Protein 3O0L (pdb70)

B-factor: mean 38.99, std 13.27, range [18.88, 93.75]

Secondary structure (DSSP, 8-state):
--EE--BTTSEEEEEETTEEEEEEEEEEEEE-GGG-EEEEEEEEE-SSS-EEEEEEEEEE-TTSPBPP-TT---EEEEEPTT---EEEE-SSTT--EEEEEEE-B--/-B--BTTSEEEEEETTEEEEEEEPPPEEEEETTEEEEEE-EEE-SSS-EEEEEEEEEE-TTS-EE--TT---EEEEE-TT---EEEE-SSTT--EEEEEEE-EE--

Solvent-accessible surface area: 11540 Å² total

CATH classification: 2.60.40.3230

Nearest PDB structures (foldseek):
  3o0l-assembly1_B  TM=9.528E-01  e=1.089E-15  Shewanella loihica PV-4
  4gio-assembly2_B  TM=7.676E-01  e=5.756E-05  Campylobacter jejuni subsp. jejuni NCTC 11168 = ATCC 700819
  5g50-assembly1_B  TM=5.253E-01  e=2.051E-01  Vibrio cholerae MJ-1236
  4kkq-assembly1_B  TM=4.731E-01  e=1.583E-01  Vibrio cholerae MJ-1236
  4kkr-assembly1_A  TM=4.635E-01  e=3.442E-01  Vibrio cholerae MJ-1236

Organism: Shewanella loihica (strain ATCC BAA-1088 / PV-4) (NCBI:txid323850)

Sequence (213 aa):
HTGGIIISSTGEVRVDNGSFHSDVVDVSAVVTTQQAEAGFLRARGTTIISKSPKDQQRRLLQYKFTWYDINGATVEDEGVSWKSLKLHGKQQQVTALSSPNATAVRCEELYVREAIISGGIIISSSTGEVRRVDNGSFHSDVDVSAVTTQAEAGFLRARGTIISKSPKDQRLQYKKFTWYDIINGATTVEDEGVSWKSLKLHGKQQQVTALSPNATAVRCCELYVREAISN

InterPro domains:
  IPR010824 Protein of unknown function DUF1425 [PF07233] (31-125)
  IPR010824 Protein of unknown function DUF1425 [cd09030] (23-124)
  IPR038483 YcfL-like superfamily [G3DSA:2.60.40.3230] (18-129)

Radius of gyration: 18.46 Å; Cα contacts (8 Å, |Δi|>4): 593; chains: 2; bounding box: 38×46×52 Å

Structure (mmCIF, N/CA/C/O backbone):
data_3O0L
#
_entry.id   3O0L
#
_cell.length_a   62.633
_cell.length_b   62.633
_cell.length_c   119.040
_cell.angle_alpha   90.000
_cell.angle_beta   90.000
_cell.angle_gamma   120.000
#
_symmetry.space_group_name_H-M   'P 31 2 1'
#
loop_
_entity.id
_entity.type
_entity.pdbx_description
1 polymer 'Uncharacterized protein'
2 non-polymer 1,2-ETHANEDIOL
3 water water
#
loop_
_atom_site.group_PDB
_atom_site.id
_atom_site.type_symbol
_atom_site.label_atom_id
_atom_site.label_alt_id
_atom_site.label_comp_id
_atom_site.label_asym_id
_atom_site.label_entity_id
_atom_site.label_seq_id
_atom_site.pdbx_PDB_ins_code
_atom_site.Cartn_x
_atom_site.Cartn_y
_atom_site.Cartn_z
_atom_site.occupancy
_atom_site.B_iso_or_equiv
_atom_site.auth_seq_id
_atom_site.auth_comp_id
_atom_site.auth_asym_id
_atom_site.auth_atom_id
_atom_site.pdbx_PDB_model_num
ATOM 1 N N . HIS A 1 3 ? 45.678 7.246 -18.201 1.00 56.13 20 HIS A N 1
ATOM 2 C CA . HIS A 1 3 ? 44.244 7.548 -18.434 1.00 55.42 20 HIS A CA 1
ATOM 3 C C . HIS A 1 3 ? 43.837 8.823 -17.670 1.00 51.80 20 HIS A C 1
ATOM 4 O O . HIS A 1 3 ? 44.342 9.129 -16.574 1.00 50.67 20 HIS A O 1
ATOM 6 N N . THR A 1 4 ? 42.928 9.581 -18.262 1.00 47.96 21 THR A N 1
ATOM 7 C CA . THR A 1 4 ? 42.525 10.840 -17.665 1.00 45.93 21 THR A CA 1
ATOM 8 C C . THR A 1 4 ? 41.012 11.022 -17.744 1.00 41.64 21 THR A C 1
ATOM 9 O O . THR A 1 4 ? 40.324 10.378 -18.536 1.00 41.93 21 THR A O 1
ATOM 13 N N . GLY A 1 5 ? 40.518 11.899 -16.896 1.00 38.29 22 GLY A N 1
ATOM 14 C CA . GLY A 1 5 ? 39.140 12.313 -16.928 1.00 36.65 22 GLY A CA 1
ATOM 15 C C . GLY A 1 5 ? 39.149 13.824 -16.947 1.00 32.34 22 GLY A C 1
ATOM 16 O O . GLY A 1 5 ? 40.180 14.459 -17.115 1.00 34.13 22 GLY A O 1
ATOM 17 N N . GLY A 1 6 ? 37.975 14.385 -16.776 1.00 30.34 23 GLY A N 1
ATOM 18 C CA . GLY A 1 6 ? 37.805 15.801 -16.738 1.00 26.73 23 GLY A CA 1
ATOM 19 C C . GLY A 1 6 ? 36.809 16.206 -15.703 1.00 26.68 23 GLY A C 1
ATOM 20 O O . GLY A 1 6 ? 35.983 15.431 -15.250 1.00 27.71 23 GLY A O 1
ATOM 21 N N . ILE A 1 7 ? 36.957 17.447 -15.311 1.00 22.34 24 ILE A N 1
ATOM 22 C CA A ILE A 1 7 ? 36.090 18.133 -14.424 0.50 22.41 24 ILE A CA 1
ATOM 23 C CA B ILE A 1 7 ? 36.021 18.092 -14.472 0.50 21.90 24 ILE A CA 1
ATOM 24 C C . ILE A 1 7 ? 35.759 19.498 -15.011 1.00 25.31 24 ILE A C 1
ATOM 25 O O . ILE A 1 7 ? 36.658 20.190 -15.527 1.00 24.25 24 ILE A O 1
ATOM 42 N N . ILE A 1 9 ? 33.673 23.116 -13.785 1.00 22.24 26 ILE A N 1
ATOM 43 C CA . ILE A 1 9 ? 33.019 23.893 -12.743 1.00 25.15 26 ILE A CA 1
ATOM 44 C C . ILE A 1 9 ? 32.424 25.128 -13.340 1.00 24.20 26 ILE A C 1
ATOM 45 O O . ILE A 1 9 ? 33.073 25.816 -14.144 1.00 24.95 26 ILE A O 1
ATOM 50 N N . SER A 1 10 ? 31.214 25.481 -12.930 1.00 23.34 27 SER A N 1
ATOM 51 C CA . SER A 1 10 ? 30.595 26.744 -13.348 1.00 23.51 27 SER A CA 1
ATOM 52 C C . SER A 1 10 ? 30.546 27.723 -12.164 1.00 26.98 27 SER A C 1
ATOM 53 O O . SER A 1 10 ? 30.554 27.319 -11.014 1.00 30.14 27 SER A O 1
ATOM 56 N N . SER A 1 11 ? 30.444 29.003 -12.492 1.00 24.62 28 SER A N 1
ATOM 57 C CA . SER A 1 11 ? 30.323 30.048 -11.513 1.00 26.95 28 SER A CA 1
ATOM 58 C C . SER A 1 11 ? 28.989 30.021 -10.764 1.00 29.62 28 SER A C 1
ATOM 59 O O . SER A 1 11 ? 28.845 30.727 -9.787 1.00 32.33 28 SER A O 1
ATOM 62 N N . THR A 1 12 ? 28.034 29.238 -11.263 1.00 32.53 29 THR A N 1
ATOM 63 C CA . THR A 1 12 ? 26.731 29.010 -10.622 1.00 30.43 29 THR A CA 1
ATOM 64 C C . THR A 1 12 ? 26.699 27.863 -9.631 1.00 30.84 29 THR A C 1
ATOM 65 O O . THR A 1 12 ? 25.656 27.611 -9.039 1.00 30.83 29 THR A O 1
ATOM 69 N N . GLY A 1 13 ? 27.801 27.133 -9.455 1.00 28.88 30 GLY A N 1
ATOM 70 C CA . GLY A 1 13 ? 27.854 26.016 -8.529 1.00 28.82 30 GLY A CA 1
ATOM 71 C C . GLY A 1 13 ? 27.686 24.617 -9.094 1.00 30.50 30 GLY A C 1
ATOM 72 O O . GLY A 1 13 ? 27.514 23.645 -8.352 1.00 30.41 30 GLY A O 1
ATOM 73 N N . GLU A 1 14 ? 27.651 24.510 -10.407 1.00 27.96 31 GLU A N 1
ATOM 74 C CA . GLU A 1 14 ? 27.520 23.236 -11.018 1.00 28.60 31 GLU A CA 1
ATOM 75 C C . GLU A 1 14 ? 28.884 22.619 -11.250 1.00 24.68 31 GLU A C 1
ATOM 76 O O . GLU A 1 14 ? 29.798 23.295 -11.768 1.00 29.57 31 GLU A O 1
ATOM 82 N N . VAL A 1 15 ? 29.027 21.333 -10.926 1.00 23.13 32 VAL A N 1
ATOM 83 C CA . VAL A 1 15 ? 30.294 20.617 -11.084 1.00 24.31 32 VAL A CA 1
ATOM 84 C C . VAL A 1 15 ? 30.006 19.292 -11.733 1.00 28.17 32 VAL A C 1
ATOM 85 O O . VAL A 1 15 ? 29.157 18.515 -11.249 1.00 25.68 32 VAL A O 1
ATOM 89 N N . ARG A 1 16 ? 30.675 19.050 -12.847 1.00 25.45 33 ARG A N 1
ATOM 90 C CA . ARG A 1 16 ? 30.582 17.774 -13.496 1.00 26.23 33 ARG A CA 1
ATOM 91 C C . ARG A 1 16 ? 31.935 17.117 -13.616 1.00 27.36 33 ARG A C 1
ATOM 92 O O . ARG A 1 16 ? 32.951 17.779 -13.819 1.00 26.20 33 ARG A O 1
ATOM 100 N N . VAL A 1 17 ? 31.901 15.800 -13.485 1.00 23.64 34 VAL A N 1
ATOM 101 C CA . VAL A 1 17 ? 33.055 14.921 -13.542 1.00 28.84 34 VAL A CA 1
ATOM 102 C C . VAL A 1 17 ? 32.771 13.856 -14.588 1.00 28.88 34 VAL A C 1
ATOM 103 O O . VAL A 1 17 ? 31.680 13.223 -14.592 1.00 29.46 34 VAL A O 1
ATOM 107 N N . ASP A 1 18 ? 33.746 13.617 -15.464 1.00 28.38 35 ASP A N 1
ATOM 108 C CA . ASP A 1 18 ? 33.646 12.582 -16.456 1.00 30.01 35 ASP A CA 1
ATOM 109 C C . ASP A 1 18 ? 34.976 11.844 -16.456 1.00 35.11 35 ASP A C 1
ATOM 110 O O . ASP A 1 18 ? 36.016 12.404 -16.843 1.00 33.08 35 ASP A O 1
ATOM 115 N N . ASN A 1 19 ? 34.945 10.604 -15.975 1.00 34.07 36 ASN A N 1
ATOM 116 C CA . ASN A 1 19 ? 36.165 9.855 -15.740 1.00 35.56 36 ASN A CA 1
ATOM 117 C C . ASN A 1 19 ? 35.956 8.370 -16.072 1.00 36.75 36 ASN A C 1
ATOM 118 O O . ASN A 1 19 ? 35.480 7.589 -15.238 1.00 36.17 36 ASN A O 1
ATOM 123 N N . GLY A 1 20 ? 36.276 8.012 -17.316 1.00 40.65 37 GLY A N 1
ATOM 124 C CA . GLY A 1 20 ? 36.003 6.684 -17.849 1.00 43.57 37 GLY A CA 1
ATOM 125 C C . GLY A 1 20 ? 34.502 6.479 -17.844 1.00 44.26 37 GLY A C 1
ATOM 126 O O . GLY A 1 20 ? 33.752 7.295 -18.395 1.00 42.92 37 GLY A O 1
ATOM 127 N N . SER A 1 21 ? 34.060 5.440 -17.146 1.00 46.38 38 SER A N 1
ATOM 128 C CA . SER A 1 21 ? 32.650 5.079 -17.117 1.00 47.24 38 SER A CA 1
ATOM 129 C C . SER A 1 21 ? 31.866 5.911 -16.090 1.00 44.72 38 SER A C 1
ATOM 130 O O . SER A 1 21 ? 30.635 5.925 -16.125 1.00 45.13 38 SER A O 1
ATOM 133 N N . PHE A 1 22 ? 32.583 6.623 -15.210 1.00 40.85 39 PHE A N 1
ATOM 134 C CA . PHE A 1 22 ? 32.001 7.467 -14.192 1.00 37.64 39 PHE A CA 1
ATOM 135 C C . PHE A 1 22 ? 31.621 8.859 -14.697 1.00 38.59 39 PHE A C 1
ATOM 136 O O . PHE A 1 22 ? 32.464 9.605 -15.220 1.00 37.37 39 PHE A O 1
ATOM 144 N N . HIS A 1 23 ? 30.354 9.222 -14.511 1.00 35.77 40 HIS A N 1
ATOM 145 C CA . HIS A 1 23 ? 29.841 10.535 -14.908 1.00 35.32 40 HIS A CA 1
ATOM 146 C C . HIS A 1 23 ? 28.954 11.092 -13.778 1.00 38.15 40 HIS A C 1
ATOM 147 O O . HIS A 1 23 ? 27.997 10.437 -13.357 1.00 40.38 40 HIS A O 1
ATOM 154 N N . SER A 1 24 ? 29.280 12.254 -13.232 1.00 30.00 41 SER A N 1
ATOM 155 C CA . SER A 1 24 ? 28.390 12.901 -12.306 1.00 29.94 41 SER A CA 1
ATOM 156 C C . SER A 1 24 ? 28.222 14.346 -12.683 1.00 30.17 41 SER A C 1
ATOM 157 O O . SER A 1 24 ? 29.034 14.898 -13.382 1.00 28.99 41 SER A O 1
ATOM 160 N N . ASP A 1 25 ? 27.146 14.950 -12.214 1.00 27.19 42 ASP A N 1
ATOM 161 C CA . ASP A 1 25 ? 26.825 16.312 -12.530 1.00 28.70 42 ASP A CA 1
ATOM 162 C C . ASP A 1 25 ? 25.939 16.789 -11.418 1.00 28.00 42 ASP A C 1
ATOM 163 O O . ASP A 1 25 ? 24.790 16.364 -11.325 1.00 32.47 42 ASP A O 1
ATOM 168 N N . VAL A 1 26 ? 26.484 17.626 -10.553 1.00 27.71 43 VAL A N 1
ATOM 169 C CA A VAL A 1 26 ? 25.740 18.090 -9.392 0.50 29.18 43 VAL A CA 1
ATOM 170 C CA B VAL A 1 26 ? 25.789 18.068 -9.348 0.50 29.75 43 VAL A CA 1
ATOM 171 C C . VAL A 1 26 ? 25.836 19.585 -9.243 1.00 29.93 43 VAL A C 1
ATOM 172 O O . VAL A 1 26 ? 26.836 20.208 -9.637 1.00 33.30 43 VAL A O 1
ATOM 179 N N . ASP A 1 27 ? 24.764 20.170 -8.723 1.00 28.49 44 ASP A N 1
ATOM 180 C CA . ASP A 1 27 ? 24.705 21.566 -8.417 1.00 30.59 44 ASP A CA 1
ATOM 181 C C . ASP A 1 27 ? 24.469 21.773 -6.918 1.00 31.58 44 ASP A C 1
ATOM 182 O O . ASP A 1 27 ? 23.542 21.202 -6.362 1.00 29.84 44 ASP A O 1
ATOM 187 N N . VAL A 1 28 ? 25.333 22.560 -6.296 1.00 25.28 45 VAL A N 1
ATOM 188 C CA . VAL A 1 28 ? 25.317 22.804 -4.873 1.00 28.25 45 VAL A CA 1
ATOM 189 C C . VAL A 1 28 ? 25.110 24.296 -4.632 1.00 31.81 45 VAL A C 1
ATOM 190 O O . VAL A 1 28 ? 25.812 25.117 -5.226 1.00 36.15 45 VAL A O 1
ATOM 194 N N . SER A 1 29 ? 24.112 24.636 -3.819 1.00 31.37 46 SER A N 1
ATOM 195 C CA . SER A 1 29 ? 23.939 26.004 -3.358 1.00 34.68 46 SER A CA 1
ATOM 196 C C . SER A 1 29 ? 23.334 26.064 -1.935 1.00 33.39 46 SER A C 1
ATOM 197 O O . SER A 1 29 ? 22.650 25.122 -1.502 1.00 30.70 46 SER A O 1
ATOM 200 N N . ALA A 1 30 ? 23.583 27.174 -1.229 1.00 34.16 47 ALA A N 1
ATOM 201 C CA . ALA A 1 30 ? 23.065 27.382 0.121 1.00 34.67 47 ALA A CA 1
ATOM 202 C C . ALA A 1 30 ? 22.824 28.853 0.395 1.00 36.19 47 ALA A C 1
ATOM 203 O O . ALA A 1 30 ? 23.518 29.691 -0.137 1.00 34.61 47 ALA A O 1
ATOM 205 N N . VAL A 1 31 ? 21.858 29.129 1.255 1.00 35.66 48 VAL A N 1
ATOM 206 C CA A VAL A 1 31 ? 21.562 30.479 1.718 0.50 37.33 48 VAL A CA 1
ATOM 207 C CA B VAL A 1 31 ? 21.595 30.485 1.737 0.50 38.30 48 VAL A CA 1
ATOM 208 C C . VAL A 1 31 ? 21.208 30.388 3.199 1.00 38.14 48 VAL A C 1
ATOM 209 O O . VAL A 1 31 ? 20.824 29.307 3.661 1.00 35.61 48 VAL A O 1
ATOM 216 N N . THR A 1 32 ? 21.351 31.494 3.937 1.00 39.28 49 THR A N 1
ATOM 217 C CA . THR A 1 32 ? 20.813 31.579 5.326 1.00 42.94 49 THR A CA 1
ATOM 218 C C . THR A 1 32 ? 19.521 32.362 5.313 1.00 44.43 49 THR A C 1
ATOM 219 O O . THR A 1 32 ? 19.397 33.324 4.538 1.00 44.01 49 THR A O 1
ATOM 223 N N . THR A 1 33 ? 18.534 31.919 6.097 1.00 42.33 50 THR A N 1
ATOM 224 C CA . THR A 1 33 ? 17.310 32.672 6.290 1.00 42.52 50 THR A CA 1
ATOM 225 C C . THR A 1 33 ? 17.234 32.933 7.779 1.00 38.50 50 THR A C 1
ATOM 226 O O . THR A 1 33 ? 17.908 32.279 8.563 1.00 34.14 50 THR A O 1
ATOM 230 N N . GLN A 1 34 ? 16.425 33.907 8.163 1.00 37.56 51 GLN A N 1
ATOM 231 C CA A GLN A 1 34 ? 16.301 34.212 9.575 0.50 39.88 51 GLN A CA 1
ATOM 232 C CA B GLN A 1 34 ? 16.225 34.285 9.562 0.50 39.97 51 GLN A CA 1
ATOM 233 C C . GLN A 1 34 ? 15.417 33.195 10.274 1.00 41.58 51 GLN A C 1
ATOM 234 O O . GLN A 1 34 ? 14.354 32.805 9.803 1.00 47.26 51 GLN A O 1
ATOM 245 N N . ALA A 1 35 ? 15.866 32.770 11.432 1.00 39.14 52 ALA A N 1
ATOM 246 C CA . ALA A 1 35 ? 15.088 31.877 12.260 1.00 39.28 52 ALA A CA 1
ATOM 247 C C . ALA A 1 35 ? 14.758 32.691 13.526 1.00 41.99 52 ALA A C 1
ATOM 248 O O . ALA A 1 35 ? 15.130 33.900 13.655 1.00 40.83 52 ALA A O 1
ATOM 250 N N . GLU A 1 36 ? 14.076 32.025 14.438 1.00 39.50 53 GLU A N 1
ATOM 251 C CA . GLU A 1 36 ? 13.629 32.662 15.680 1.00 42.19 53 GLU A CA 1
ATOM 252 C C . GLU A 1 36 ? 14.728 32.840 16.740 1.00 35.68 53 GLU A C 1
ATOM 253 O O . GLU A 1 36 ? 15.773 32.179 16.711 1.00 33.99 53 GLU A O 1
ATOM 259 N N . ALA A 1 37 ? 14.501 33.809 17.634 1.00 34.60 54 ALA A N 1
ATOM 260 C CA . ALA A 1 37 ? 15.367 34.045 18.792 1.00 33.66 54 ALA A CA 1
ATOM 261 C C . ALA A 1 37 ? 16.819 34.389 18.396 1.00 31.37 54 ALA A C 1
ATOM 262 O O . ALA A 1 37 ? 17.749 34.082 19.124 1.00 34.37 54 ALA A O 1
ATOM 264 N N . GLY A 1 38 ? 16.985 35.058 17.262 1.00 35.83 55 GLY A N 1
ATOM 265 C CA . GLY A 1 38 ? 18.302 35.541 16.797 1.00 37.56 55 GLY A CA 1
ATOM 266 C C . GLY A 1 38 ? 19.122 34.525 16.031 1.00 37.30 55 GLY A C 1
ATOM 267 O O . GLY A 1 38 ? 20.269 34.792 15.666 1.00 38.57 55 GLY A O 1
ATOM 268 N N . PHE A 1 39 ? 18.521 33.368 15.773 1.00 33.18 56 PHE A N 1
ATOM 269 C CA . PHE A 1 39 ? 19.167 32.297 15.049 1.00 31.98 56 PHE A CA 1
ATOM 270 C C . PHE A 1 39 ? 18.963 32.438 13.550 1.00 32.30 56 PHE A C 1
ATOM 271 O O . PHE A 1 39 ? 18.070 33.147 13.102 1.00 34.10 56 PHE A O 1
ATOM 279 N N . LEU A 1 40 ? 19.821 31.778 12.789 1.00 30.21 57 LEU A N 1
ATOM 280 C CA . LEU A 1 40 ? 19.701 31.636 11.364 1.00 31.96 57 LEU A CA 1
ATOM 281 C C . LEU A 1 40 ? 19.408 30.171 11.071 1.00 31.68 57 LEU A C 1
ATOM 282 O O . LEU A 1 40 ? 19.684 29.265 11.864 1.00 31.89 57 LEU A O 1
ATOM 287 N N . ARG A 1 41 ? 18.844 29.934 9.913 1.00 32.46 58 ARG A N 1
ATOM 288 C CA . ARG A 1 41 ? 18.655 28.581 9.450 1.00 31.92 58 ARG A CA 1
ATOM 289 C C . ARG A 1 41 ? 19.272 28.470 8.076 1.00 31.35 58 ARG A C 1
ATOM 290 O O . ARG A 1 41 ? 18.911 29.238 7.185 1.00 31.27 58 ARG A O 1
ATOM 298 N N . ALA A 1 42 ? 20.147 27.486 7.895 1.00 29.09 59 ALA A N 1
ATOM 299 C CA . ALA A 1 42 ? 20.788 27.247 6.602 1.00 28.14 59 ALA A CA 1
ATOM 300 C C . ALA A 1 42 ? 19.831 26.442 5.754 1.00 27.87 59 ALA A C 1
ATOM 301 O O . ALA A 1 42 ? 19.246 25.459 6.218 1.00 29.30 59 ALA A O 1
ATOM 303 N N . ARG A 1 43 ? 19.691 26.850 4.500 1.00 30.85 60 ARG A N 1
ATOM 304 C CA . ARG A 1 43 ? 18.902 26.098 3.529 1.00 31.46 60 ARG A CA 1
ATOM 305 C C . ARG A 1 43 ? 19.775 25.830 2.290 1.00 28.57 60 ARG A C 1
ATOM 306 O O . ARG A 1 43 ? 20.234 26.765 1.620 1.00 29.54 60 ARG A O 1
ATOM 314 N N . GLY A 1 44 ? 20.007 24.549 2.041 1.00 29.62 61 GLY A N 1
ATOM 315 C CA . GLY A 1 44 ? 20.849 24.112 0.947 1.00 30.03 61 GLY A CA 1
ATOM 316 C C . GLY A 1 44 ? 20.028 23.350 -0.049 1.00 30.97 61 GLY A C 1
ATOM 317 O O . GLY A 1 44 ? 18.970 22.787 0.284 1.00 34.45 61 GLY A O 1
ATOM 318 N N . THR A 1 45 ? 20.500 23.344 -1.293 1.00 30.72 62 THR A N 1
ATOM 319 C CA A THR A 1 45 ? 19.865 22.583 -2.349 0.50 30.10 62 THR A CA 1
ATOM 320 C CA B THR A 1 45 ? 19.864 22.530 -2.299 0.50 31.03 62 THR A CA 1
ATOM 321 C C . THR A 1 45 ? 20.974 21.800 -3.057 1.00 29.50 62 THR A C 1
ATOM 322 O O . THR A 1 45 ? 21.998 22.386 -3.422 1.00 29.33 62 THR A O 1
ATOM 329 N N . ILE A 1 46 ? 20.781 20.497 -3.223 1.00 25.63 63 ILE A N 1
ATOM 330 C CA . ILE A 1 46 ? 21.732 19.634 -3.927 1.00 27.94 63 ILE A CA 1
ATOM 331 C C . ILE A 1 46 ? 20.953 18.978 -5.034 1.00 29.31 63 ILE A C 1
ATOM 332 O O . ILE A 1 46 ? 19.985 18.235 -4.795 1.00 28.99 63 ILE A O 1
ATOM 337 N N . ILE A 1 47 ? 21.333 19.288 -6.272 1.00 29.56 64 ILE A N 1
ATOM 338 C CA . ILE A 1 47 ? 20.640 18.795 -7.452 1.00 29.24 64 ILE A CA 1
ATOM 339 C C . ILE A 1 47 ? 21.560 17.931 -8.265 1.00 33.80 64 ILE A C 1
ATOM 340 O O . ILE A 1 47 ? 22.694 18.347 -8.542 1.00 32.73 64 ILE A O 1
ATOM 345 N N . SER A 1 48 ? 21.103 16.731 -8.607 1.00 33.22 65 SER A N 1
ATOM 346 C CA . SER A 1 48 ? 21.780 15.899 -9.591 1.00 38.99 65 SER A CA 1
ATOM 347 C C . SER A 1 48 ? 21.182 16.132 -10.979 1.00 40.64 65 SER A C 1
ATOM 348 O O . SER A 1 48 ? 19.954 16.234 -11.146 1.00 41.07 65 SER A O 1
ATOM 351 N N . LYS A 1 49 ? 22.064 16.233 -11.968 1.00 36.96 66 LYS A N 1
ATOM 352 C CA . LYS A 1 49 ? 21.657 16.419 -13.346 1.00 42.21 66 LYS A CA 1
ATOM 353 C C . LYS A 1 49 ? 22.198 15.251 -14.162 1.00 46.68 66 LYS A C 1
ATOM 354 O O . LYS A 1 49 ? 22.546 15.403 -15.329 1.00 49.45 66 LYS A O 1
ATOM 360 N N . SER A 1 50 ? 22.318 14.087 -13.531 1.00 47.87 67 SER A N 1
ATOM 361 C CA . SER A 1 50 ? 22.813 12.909 -14.228 1.00 52.89 67 SER A CA 1
ATOM 362 C C . SER A 1 50 ? 21.899 11.727 -13.927 1.00 54.00 67 SER A C 1
ATOM 363 O O . SER A 1 50 ? 21.275 11.679 -12.869 1.00 54.26 67 SER A O 1
ATOM 366 N N . PRO A 1 51 ? 21.804 10.787 -14.880 1.00 55.81 68 PRO A N 1
ATOM 367 C CA . PRO A 1 51 ? 20.787 9.725 -14.817 1.00 57.58 68 PRO A CA 1
ATOM 368 C C . PRO A 1 51 ? 20.958 8.662 -13.739 1.00 56.19 68 PRO A C 1
ATOM 369 O O . PRO A 1 51 ? 19.954 8.126 -13.286 1.00 57.49 68 PRO A O 1
ATOM 373 N N . LYS A 1 52 ? 22.193 8.323 -13.366 1.00 56.28 69 LYS A N 1
ATOM 374 C CA . LYS A 1 52 ? 22.412 7.231 -12.396 1.00 57.61 69 LYS A CA 1
ATOM 375 C C . LYS A 1 52 ? 22.421 7.808 -10.991 1.00 54.14 69 LYS A C 1
ATOM 376 O O . LYS A 1 52 ? 22.815 8.964 -10.798 1.00 51.85 69 LYS A O 1
ATOM 382 N N . ASP A 1 53 ? 21.976 6.999 -10.026 1.00 53.04 70 ASP A N 1
ATOM 383 C CA . ASP A 1 53 ? 22.033 7.358 -8.612 1.00 50.61 70 ASP A CA 1
ATOM 384 C C . ASP A 1 53 ? 23.467 7.708 -8.219 1.00 45.88 70 ASP A C 1
ATOM 385 O O . ASP A 1 53 ? 24.432 7.098 -8.708 1.00 45.50 70 ASP A O 1
ATOM 390 N N . GLN A 1 54 ? 23.590 8.672 -7.330 1.00 43.30 71 GLN A N 1
ATOM 391 C CA A GLN A 1 54 ? 24.879 9.161 -6.853 0.50 41.37 71 GLN A CA 1
ATOM 392 C CA B GLN A 1 54 ? 24.888 9.076 -6.838 0.50 42.38 71 GLN A CA 1
ATOM 393 C C . GLN A 1 54 ? 24.829 9.236 -5.328 1.00 38.29 71 GLN A C 1
ATOM 394 O O . GLN A 1 54 ? 23.963 9.919 -4.808 1.00 39.88 71 GLN A O 1
ATOM 405 N N . ARG A 1 55 ? 25.749 8.551 -4.638 1.00 37.32 72 ARG A N 1
ATOM 406 C CA A ARG A 1 55 ? 25.949 8.702 -3.207 0.50 35.47 72 ARG A CA 1
ATOM 407 C CA B ARG A 1 55 ? 25.907 8.744 -3.196 0.50 35.50 72 ARG A CA 1
ATOM 408 C C . ARG A 1 55 ? 26.848 9.939 -2.939 1.00 32.97 72 ARG A C 1
ATOM 409 O O . ARG A 1 55 ? 27.860 10.151 -3.634 1.00 36.87 72 ARG A O 1
ATOM 424 N N . LEU A 1 56 ? 26.459 10.750 -1.975 1.00 29.96 73 LEU A N 1
ATOM 425 C CA A LEU A 1 56 ? 27.315 11.831 -1.529 0.50 29.40 73 LEU A CA 1
ATOM 426 C CA B LEU A 1 56 ? 27.139 11.973 -1.562 0.50 28.60 73 LEU A CA 1
ATOM 427 C C . LEU A 1 56 ? 27.138 12.084 -0.033 1.00 28.90 73 LEU A C 1
ATOM 428 O O . LEU A 1 56 ? 26.339 11.434 0.633 1.00 29.78 73 LEU A O 1
ATOM 437 N N . GLN A 1 57 ? 27.987 12.949 0.499 1.00 28.31 74 GLN A N 1
ATOM 438 C CA . GLN A 1 57 ? 27.905 13.359 1.897 1.00 26.98 74 GLN A CA 1
ATOM 439 C C . GLN A 1 57 ? 27.940 14.851 1.948 1.00 27.00 74 GLN A C 1
ATOM 440 O O . GLN A 1 57 ? 28.541 15.503 1.073 1.00 25.03 74 GLN A O 1
ATOM 446 N N . TYR A 1 58 ? 27.278 15.422 2.958 1.00 23.21 75 TYR A N 1
ATOM 447 C CA . TYR A 1 58 ? 27.270 16.852 3.116 1.00 23.69 75 TYR A CA 1
ATOM 448 C C . TYR A 1 58 ? 27.356 17.291 4.554 1.00 25.42 75 TYR A C 1
ATOM 449 O O . TYR A 1 58 ? 27.046 16.518 5.473 1.00 25.32 75 TYR A O 1
ATOM 458 N N . LYS A 1 59 ? 27.775 18.537 4.735 1.00 24.35 76 LYS A N 1
ATOM 459 C CA . LYS A 1 59 ? 27.654 19.205 6.040 1.00 30.09 76 LYS A CA 1
ATOM 460 C C . LYS A 1 59 ? 27.785 20.683 5.883 1.00 28.15 76 LYS A C 1
ATOM 461 O O . LYS A 1 59 ? 28.414 21.169 4.938 1.00 24.82 76 LYS A O 1
ATOM 467 N N . PHE A 1 60 ? 27.128 21.399 6.779 1.00 25.46 77 PHE A N 1
ATOM 468 C CA . PHE A 1 60 ? 27.273 22.847 6.832 1.00 25.55 77 PHE A CA 1
ATOM 469 C C . PHE A 1 60 ? 28.324 23.216 7.848 1.00 28.77 77 PHE A C 1
ATOM 470 O O . PHE A 1 60 ? 28.502 22.513 8.845 1.00 26.90 77 PHE A O 1
ATOM 478 N N . THR A 1 61 ? 28.960 24.358 7.625 1.00 25.19 78 THR A N 1
ATOM 479 C CA . THR A 1 61 ? 29.818 24.996 8.620 1.00 27.47 78 THR A CA 1
ATOM 480 C C . THR A 1 61 ? 29.313 26.434 8.781 1.00 27.45 78 THR A C 1
ATOM 481 O O . THR A 1 61 ? 28.666 26.999 7.875 1.00 28.90 78 THR A O 1
ATOM 485 N N . TRP A 1 62 ? 29.598 27.014 9.932 1.00 25.80 79 TRP A N 1
ATOM 486 C CA . TRP A 1 62 ? 29.053 28.294 10.296 1.00 26.23 79 TRP A CA 1
ATOM 487 C C . TRP A 1 62 ? 30.180 29.263 10.668 1.00 28.85 79 TRP A C 1
ATOM 488 O O . TRP A 1 62 ? 31.178 28.876 11.284 1.00 29.39 79 TRP A O 1
ATOM 499 N N . TYR A 1 63 ? 29.981 30.535 10.330 1.00 30.65 80 TYR A N 1
ATOM 500 C CA . TYR A 1 63 ? 30.954 31.595 10.586 1.00 33.33 80 TYR A CA 1
ATOM 501 C C . TYR A 1 63 ? 30.304 32.812 11.220 1.00 32.65 80 TYR A C 1
ATOM 502 O O . TYR A 1 63 ? 29.139 33.120 10.979 1.00 33.47 80 TYR A O 1
ATOM 511 N N . ASP A 1 64 ? 31.086 33.504 12.021 1.00 34.16 81 ASP A N 1
ATOM 512 C CA . ASP A 1 64 ? 30.639 34.710 12.709 1.00 37.38 81 ASP A CA 1
ATOM 513 C C . ASP A 1 64 ? 31.055 35.910 11.862 1.00 39.76 81 ASP A C 1
ATOM 514 O O . ASP A 1 64 ? 31.568 35.729 10.754 1.00 37.85 81 ASP A O 1
ATOM 519 N N . ILE A 1 65 ? 30.818 37.109 12.380 1.00 43.89 82 ILE A N 1
ATOM 520 C CA . ILE A 1 65 ? 31.080 38.349 11.618 1.00 47.79 82 ILE A CA 1
ATOM 521 C C . ILE A 1 65 ? 32.555 38.535 11.294 1.00 49.06 82 ILE A C 1
ATOM 522 O O . ILE A 1 65 ? 32.863 39.108 10.268 1.00 51.07 82 ILE A O 1
A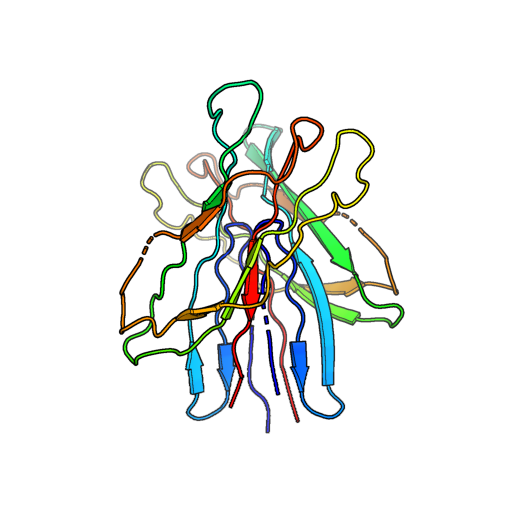TOM 527 N N . ASN A 1 66 ? 33.454 38.016 12.133 1.00 50.67 83 ASN A N 1
ATOM 528 C CA . ASN A 1 66 ? 34.912 38.090 11.888 1.00 52.43 83 ASN A CA 1
ATOM 529 C C . ASN A 1 66 ? 35.460 37.046 10.933 1.00 51.91 83 ASN A C 1
ATOM 530 O O . ASN A 1 66 ? 36.644 37.067 10.639 1.00 53.78 83 ASN A O 1
ATOM 535 N N . GLY A 1 67 ? 34.625 36.119 10.474 1.00 49.21 84 GLY A N 1
ATOM 536 C CA . GLY A 1 67 ? 35.098 34.992 9.677 1.00 47.04 84 GLY A CA 1
ATOM 537 C C . GLY A 1 67 ? 35.560 33.778 10.482 1.00 43.54 84 GLY A C 1
ATOM 538 O O . GLY A 1 67 ? 36.051 32.830 9.890 1.00 44.39 84 GLY A O 1
ATOM 539 N N . ALA A 1 68 ? 35.389 33.783 11.803 1.00 42.18 85 ALA A N 1
ATOM 540 C CA . ALA A 1 68 ? 35.809 32.655 12.635 1.00 41.88 85 ALA A CA 1
ATOM 541 C C . ALA A 1 68 ? 34.750 31.541 12.552 1.00 41.00 85 ALA A C 1
ATOM 542 O O . ALA A 1 68 ? 33.573 31.839 12.432 1.00 40.03 85 ALA A O 1
ATOM 544 N N . THR A 1 69 ? 35.179 30.282 12.591 1.00 41.13 86 THR A N 1
ATOM 545 C CA . THR A 1 69 ? 34.275 29.129 12.578 1.00 41.35 86 THR A CA 1
ATOM 546 C C . THR A 1 69 ? 33.585 29.059 13.918 1.00 39.08 86 THR A C 1
ATOM 547 O O . THR A 1 69 ? 34.242 29.192 14.938 1.00 42.66 86 THR A O 1
ATOM 551 N N . VAL A 1 70 ? 32.278 28.823 13.901 1.00 34.54 87 VAL A N 1
ATOM 552 C CA . VAL A 1 70 ? 31.474 28.753 15.105 1.00 32.45 87 VAL A CA 1
ATOM 553 C C . VAL A 1 70 ? 31.376 27.282 15.521 1.00 29.96 87 VAL A C 1
ATOM 554 O O . VAL A 1 70 ? 31.071 26.399 14.678 1.00 28.78 87 VAL A O 1
ATOM 558 N N . GLU A 1 71 ? 31.627 27.006 16.799 1.00 29.08 88 GLU A N 1
ATOM 559 C CA . GLU A 1 71 ? 31.567 25.644 17.293 1.00 26.37 88 GLU A CA 1
ATOM 560 C C . GLU A 1 71 ? 30.210 25.043 16.971 1.00 24.90 88 GLU A C 1
ATOM 561 O O . GLU A 1 71 ? 29.182 25.633 17.313 1.00 23.69 88 GLU A O 1
ATOM 567 N N . ASP A 1 72 ? 30.213 23.855 16.366 1.00 23.41 89 ASP A N 1
ATOM 568 C CA . ASP A 1 72 ? 28.985 23.202 15.911 1.00 23.77 89 ASP A CA 1
ATOM 569 C C . ASP A 1 72 ? 28.945 21.774 16.460 1.00 23.61 89 ASP A C 1
ATOM 570 O O . ASP A 1 72 ? 29.310 20.816 15.769 1.00 23.68 89 ASP A O 1
ATOM 575 N N . GLU A 1 73 ? 28.560 21.628 17.723 1.00 22.41 90 GLU A N 1
ATOM 576 C CA . GLU A 1 73 ? 28.678 20.335 18.405 1.00 23.05 90 GLU A CA 1
ATOM 577 C C . GLU A 1 73 ? 27.845 19.252 17.768 1.00 23.53 90 GLU A C 1
ATOM 578 O O . GLU A 1 73 ? 26.670 19.466 17.482 1.00 23.12 90 GLU A O 1
ATOM 584 N N . GLY A 1 74 ? 28.416 18.060 17.622 1.00 24.43 91 GLY A N 1
ATOM 585 C CA . GLY A 1 74 ? 27.633 16.900 17.229 1.00 23.94 91 GLY A CA 1
ATOM 586 C C . GLY A 1 74 ? 27.102 17.008 15.793 1.00 30.54 91 GLY A C 1
ATOM 587 O O . GLY A 1 74 ? 25.971 16.610 15.518 1.00 32.70 91 GLY A O 1
ATOM 588 N N . VAL A 1 75 ? 27.874 17.641 14.919 1.00 29.30 92 VAL A N 1
ATOM 589 C CA . VAL A 1 75 ? 27.468 17.766 13.496 1.00 29.31 92 VAL A CA 1
ATOM 590 C C . VAL A 1 75 ? 28.595 17.115 12.731 1.00 29.82 92 VAL A C 1
ATOM 591 O O . VAL A 1 75 ? 29.738 17.500 12.851 1.00 34.45 92 VAL A O 1
ATOM 595 N N . SER A 1 76 ? 28.262 16.097 11.984 1.00 29.21 93 SER A N 1
ATOM 596 C CA . SER A 1 76 ? 29.248 15.434 11.140 1.00 32.67 93 SER A CA 1
ATOM 597 C C . SER A 1 76 ? 28.719 15.315 9.703 1.00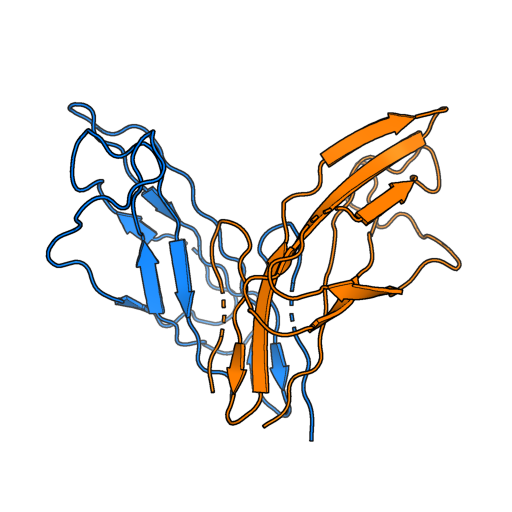 29.59 93 SER A C 1
ATOM 598 O O . SER A 1 76 ? 27.596 15.750 9.402 1.00 28.63 93 SER A O 1
ATOM 601 N N . TRP A 1 77 ? 29.493 14.671 8.846 1.00 28.91 94 TRP A N 1
ATOM 602 C CA . TRP A 1 77 ? 29.094 14.410 7.455 1.00 27.29 94 TRP A CA 1
ATOM 603 C C . TRP A 1 77 ? 27.896 13.485 7.433 1.00 31.93 94 TRP A C 1
ATOM 604 O O . TRP A 1 77 ? 27.855 12.519 8.182 1.00 32.17 94 TRP A O 1
ATOM 615 N N . LYS A 1 78 ? 26.901 13.814 6.609 1.00 28.76 95 LYS A N 1
ATOM 616 C CA . LYS A 1 78 ? 25.659 13.062 6.508 1.00 30.34 95 LYS A CA 1
ATOM 617 C C . LYS A 1 78 ? 25.532 12.505 5.121 1.00 31.63 95 LYS A C 1
ATOM 618 O O . LYS A 1 78 ? 25.797 13.208 4.150 1.00 27.67 95 LYS A O 1
ATOM 624 N N . SER A 1 79 ? 25.127 11.245 5.004 1.00 32.88 96 SER A N 1
ATOM 625 C CA . SER A 1 79 ? 24.998 10.609 3.703 1.00 33.39 96 SER A CA 1
ATOM 626 C C . SER A 1 79 ? 23.664 10.863 3.041 1.00 33.90 96 SER A C 1
ATOM 627 O O . SER A 1 79 ? 22.640 10.977 3.714 1.00 34.89 96 SER A O 1
ATOM 630 N N . LEU A 1 80 ? 23.698 10.954 1.709 1.00 33.70 97 LEU A N 1
ATOM 631 C CA . LEU A 1 80 ? 22.519 11.021 0.840 1.00 36.61 97 LEU A CA 1
ATOM 632 C C . LEU A 1 80 ? 22.757 10.141 -0.371 1.00 38.55 97 LEU A C 1
ATOM 633 O O . LEU A 1 80 ? 23.877 10.050 -0.895 1.00 38.13 97 LEU A O 1
ATOM 638 N N . LYS A 1 81 ? 21.703 9.510 -0.855 1.00 39.49 98 LYS A N 1
ATOM 639 C CA . LYS A 1 81 ? 21.739 8.879 -2.152 1.00 42.67 98 LYS A CA 1
ATOM 640 C C . LYS A 1 81 ? 20.779 9.730 -2.998 1.00 45.77 98 LYS A C 1
ATOM 641 O O . LYS A 1 81 ? 19.574 9.773 -2.746 1.00 44.05 98 LYS A O 1
ATOM 645 N N . LEU A 1 82 ? 21.350 10.452 -3.960 1.00 47.53 99 LEU A N 1
ATOM 646 C CA . LEU A 1 82 ? 20.586 11.268 -4.908 1.00 50.99 99 LEU A CA 1
ATOM 647 C C . LEU A 1 82 ? 20.287 10.361 -6.068 1.00 53.45 99 LEU A C 1
ATOM 648 O O . LEU A 1 82 ? 21.215 9.850 -6.725 1.00 57.81 99 LEU A O 1
ATOM 653 N N . HIS A 1 83 ? 19.013 10.151 -6.328 1.00 55.90 100 HIS A N 1
ATOM 654 C CA . HIS A 1 83 ? 18.619 9.361 -7.477 1.00 60.79 100 HIS A CA 1
ATOM 655 C C . HIS A 1 83 ? 18.813 10.222 -8.738 1.00 59.98 100 HIS A C 1
ATOM 656 O O . HIS A 1 83 ? 19.067 11.431 -8.644 1.00 58.76 100 HIS A O 1
ATOM 663 N N . GLY A 1 84 ? 18.773 9.612 -9.909 1.00 58.93 101 GLY A N 1
ATOM 664 C CA . GLY A 1 84 ? 19.008 10.380 -11.119 1.00 57.53 101 GLY A CA 1
ATOM 665 C C . GLY A 1 84 ? 18.066 11.566 -11.200 1.00 55.61 101 GLY A C 1
ATOM 666 O O . GLY A 1 84 ? 16.894 11.431 -10.936 1.00 60.14 101 GLY A O 1
ATOM 667 N N . LYS A 1 85 ? 18.586 12.739 -11.513 1.00 54.00 102 LYS A N 1
ATOM 668 C CA . LYS A 1 85 ? 17.769 13.950 -11.694 1.00 53.18 102 LYS A CA 1
ATOM 669 C C . LYS A 1 85 ? 16.967 14.398 -10.472 1.00 52.52 102 LYS A C 1
ATOM 670 O O . LYS A 1 85 ? 16.082 15.236 -10.580 1.00 55.28 102 LYS A O 1
ATOM 676 N N . GLN A 1 86 ? 17.305 13.875 -9.301 1.00 49.52 103 GLN A N 1
ATOM 677 C CA . GLN A 1 86 ? 16.612 14.239 -8.077 1.00 49.36 103 GLN A CA 1
ATOM 678 C C . GLN A 1 86 ? 17.265 15.493 -7.514 1.00 45.49 103 GLN A C 1
ATOM 679 O O . GLN A 1 86 ? 18.452 15.789 -7.728 1.00 42.32 103 GLN A O 1
ATOM 685 N N . GLN A 1 87 ? 16.461 16.239 -6.795 1.00 44.46 104 GLN A N 1
ATOM 686 C CA . GLN A 1 87 ? 16.909 17.417 -6.101 1.00 44.11 104 GLN A CA 1
ATOM 687 C C . GLN A 1 87 ? 16.640 17.119 -4.627 1.00 44.18 104 GLN A C 1
ATOM 688 O O . GLN A 1 87 ? 15.655 16.441 -4.337 1.00 45.75 104 GLN A O 1
ATOM 712 N N . GLN A 1 89 ? 16.690 19.002 -0.572 1.00 35.14 106 GLN A N 1
ATOM 713 C CA . GLN A 1 89 ? 16.745 20.200 0.208 1.00 36.28 106 GLN A CA 1
ATOM 714 C C . GLN A 1 89 ? 17.361 19.713 1.525 1.00 33.02 106 GLN A C 1
ATOM 715 O O . GLN A 1 89 ? 16.944 18.682 2.070 1.00 34.02 106 GLN A O 1
ATOM 721 N N . VAL A 1 90 ? 18.374 20.422 1.984 1.00 30.64 107 VAL A N 1
ATOM 722 C CA . VAL A 1 90 ? 19.013 20.142 3.286 1.00 28.09 107 VAL A CA 1
ATOM 723 C C . VAL A 1 90 ? 18.989 21.405 4.139 1.00 26.93 107 VAL A C 1
ATOM 724 O O . VAL A 1 90 ? 19.006 22.548 3.642 1.00 28.09 107 VAL A O 1
ATOM 728 N N . THR A 1 91 ? 18.875 21.216 5.456 1.00 28.38 108 THR A N 1
ATOM 729 C CA . THR A 1 91 ? 18.774 22.343 6.322 1.00 29.40 108 THR A CA 1
ATOM 730 C C . THR A 1 91 ? 19.516 22.108 7.641 1.00 29.47 108 THR A C 1
ATOM 731 O O . THR A 1 91 ? 19.820 20.977 7.986 1.00 28.51 108 THR A O 1
ATOM 735 N N . ALA A 1 92 ? 19.903 23.198 8.293 1.00 28.52 109 ALA A N 1
ATOM 736 C CA . ALA A 1 92 ? 20.561 23.141 9.621 1.00 28.47 109 ALA A CA 1
ATOM 737 C C . ALA A 1 92 ? 20.272 24.426 10.366 1.00 26.21 109 ALA A C 1
ATOM 738 O O . ALA A 1 92 ? 20.346 25.508 9.819 1.00 27.61 109 ALA A O 1
ATOM 740 N N . LEU A 1 93 ? 19.970 24.284 11.652 1.00 27.45 110 LEU A N 1
ATOM 741 C CA . LEU A 1 93 ? 19.820 25.423 12.528 1.00 26.16 110 LEU A CA 1
ATOM 742 C C . LEU A 1 93 ? 21.204 25.856 12.976 1.00 26.46 110 LEU A C 1
ATOM 743 O O . LEU A 1 93 ? 22.063 25.009 13.264 1.00 26.34 110 LEU A O 1
ATOM 748 N N . SER A 1 94 ? 21.444 27.158 13.002 1.00 24.99 111 SER A N 1
ATOM 749 C CA A SER A 1 94 ? 22.695 27.719 13.536 0.50 25.89 111 SER A CA 1
ATOM 750 C CA B SER A 1 94 ? 22.712 27.684 13.509 0.50 24.21 111 SER A CA 1
ATOM 751 C C . SER A 1 94 ? 22.946 27.251 14.985 1.00 22.82 111 SER A C 1
ATOM 752 O O . SER A 1 94 ? 22.007 27.108 15.772 1.00 23.97 111 SER A O 1
ATOM 757 N N . PRO A 1 95 ? 24.218 26.991 15.350 1.00 24.23 112 PRO A N 1
ATOM 758 C CA . PRO A 1 95 ? 24.504 26.513 16.676 1.00 23.92 112 PRO A CA 1
ATOM 759 C C . PRO A 1 95 ? 24.550 27.612 17.716 1.00 25.65 112 PRO A C 1
ATOM 760 O O . PRO A 1 95 ? 24.384 27.325 18.856 1.00 25.67 112 PRO A O 1
ATOM 764 N N . ASN A 1 96 ? 24.756 28.867 17.331 1.00 25.07 113 ASN A N 1
ATOM 765 C CA . ASN A 1 96 ? 24.574 29.941 18.274 1.00 26.32 113 ASN A CA 1
ATOM 766 C C . ASN A 1 96 ? 24.322 31.249 17.550 1.00 27.94 113 ASN A C 1
ATOM 767 O O . ASN A 1 96 ? 24.616 31.391 16.343 1.00 28.35 113 ASN A O 1
ATOM 772 N N . ALA A 1 97 ? 23.787 32.189 18.297 1.00 29.19 114 ALA A N 1
ATOM 773 C CA . ALA A 1 97 ? 23.345 33.469 17.712 1.00 31.96 114 ALA A CA 1
ATOM 774 C C . ALA A 1 97 ? 24.457 34.349 17.130 1.00 33.23 114 ALA A C 1
ATOM 775 O O . ALA A 1 97 ? 24.152 35.333 16.430 1.00 38.24 114 ALA A O 1
ATOM 777 N N . THR A 1 98 ? 25.731 34.052 17.380 1.00 31.71 115 THR A N 1
ATOM 778 C CA . THR A 1 98 ? 26.812 34.838 16.756 1.00 34.20 115 THR A CA 1
ATOM 779 C C . THR A 1 98 ? 27.072 34.462 15.302 1.00 35.66 115 THR A C 1
ATOM 780 O O . THR A 1 98 ? 27.752 35.203 14.610 1.00 39.33 115 THR A O 1
ATOM 784 N N . ALA A 1 99 ? 26.549 33.329 14.830 1.00 33.04 116 ALA A N 1
ATOM 785 C CA . ALA A 1 99 ? 26.767 32.914 13.450 1.00 33.91 116 ALA A CA 1
ATOM 786 C C . ALA A 1 99 ? 26.035 33.851 12.516 1.00 36.59 116 ALA A C 1
ATOM 787 O O . ALA A 1 99 ? 24.861 34.192 12.748 1.00 37.26 116 ALA A O 1
ATOM 789 N N . VAL A 1 100 ? 26.724 34.335 11.485 1.00 35.60 117 VAL A N 1
ATOM 790 C CA . VAL A 1 100 ? 26.076 35.243 10.517 1.00 37.19 117 VAL A CA 1
ATOM 791 C C . VAL A 1 100 ? 25.955 34.615 9.148 1.00 35.50 117 VAL A C 1
ATOM 792 O O . VAL A 1 100 ? 25.265 35.132 8.309 1.00 38.03 117 VAL A O 1
ATOM 796 N N . ARG A 1 101 ? 26.595 33.473 8.927 1.00 33.74 118 ARG A N 1
ATOM 797 C CA . ARG A 1 101 ? 26.750 32.937 7.579 1.00 34.92 118 ARG A CA 1
ATOM 798 C C . ARG A 1 101 ? 27.036 31.433 7.637 1.00 30.72 118 ARG A C 1
ATOM 799 O O . ARG A 1 101 ? 27.673 30.994 8.564 1.00 29.49 118 ARG A O 1
ATOM 807 N N . CYS A 1 102 ? 26.532 30.668 6.676 1.00 30.62 119 CYS A N 1
ATOM 808 C CA . CYS A 1 102 ? 26.878 29.258 6.554 1.00 30.41 119 CYS A CA 1
ATOM 809 C C . CYS A 1 102 ? 27.511 28.984 5.221 1.00 32.53 119 CYS A C 1
ATOM 810 O O . CYS A 1 102 ? 27.442 29.822 4.297 1.00 30.63 119 CYS A O 1
ATOM 813 N N . GLU A 1 103 ? 28.136 27.810 5.132 1.00 29.48 120 GLU A N 1
ATOM 814 C CA A GLU A 1 103 ? 28.676 27.267 3.884 0.50 28.38 120 GLU A CA 1
ATOM 815 C CA B GLU A 1 103 ? 28.648 27.269 3.873 0.50 28.98 120 GLU A CA 1
ATOM 816 C C . GLU A 1 103 ? 28.301 25.785 3.855 1.00 28.01 120 GLU A C 1
ATOM 817 O O . GLU A 1 103 ? 28.394 25.094 4.887 1.00 26.61 120 GLU A O 1
ATOM 828 N N . LEU A 1 104 ? 27.829 25.301 2.715 1.00 24.44 121 LEU A N 1
ATOM 829 C CA . LEU A 1 104 ? 27.493 23.893 2.522 1.00 24.18 121 LEU A CA 1
ATOM 830 C C . LEU A 1 104 ? 28.648 23.226 1.803 1.00 25.59 121 LEU A C 1
ATOM 831 O O . LEU A 1 104 ? 29.096 23.744 0.780 1.00 28.07 121 LEU A O 1
ATOM 836 N N . TYR A 1 105 ? 29.129 22.100 2.333 1.00 24.70 122 TYR A N 1
ATOM 837 C CA . TYR A 1 105 ? 30.131 21.241 1.674 1.00 25.51 122 TYR A CA 1
ATOM 838 C C . TYR A 1 105 ? 29.518 19.915 1.275 1.00 26.09 122 TYR A C 1
ATOM 839 O O . TYR A 1 105 ? 28.752 19.348 2.042 1.00 26.61 122 TYR A O 1
ATOM 848 N N . VAL A 1 106 ? 29.839 19.447 0.064 1.00 23.94 123 VAL A N 1
ATOM 849 C CA . VAL A 1 106 ? 29.372 18.192 -0.465 1.00 23.34 123 VAL A CA 1
ATOM 850 C C . VAL A 1 106 ? 30.563 17.437 -0.965 1.00 27.07 123 VAL A C 1
ATOM 851 O O . VAL A 1 106 ? 31.429 18.001 -1.659 1.00 26.66 123 VAL A O 1
ATOM 855 N N . ARG A 1 107 ? 30.638 16.155 -0.617 1.00 23.79 124 ARG A N 1
ATOM 856 C CA . ARG A 1 107 ? 31.713 15.359 -1.142 1.00 25.82 124 ARG A CA 1
ATOM 857 C C . ARG A 1 107 ? 31.184 14.115 -1.808 1.00 25.37 124 ARG A C 1
ATOM 858 O O . ARG A 1 107 ? 30.128 13.600 -1.449 1.00 27.97 124 ARG A O 1
ATOM 866 N N . GLU A 1 108 ? 31.891 13.690 -2.852 1.00 25.99 125 GLU A N 1
ATOM 867 C CA . GLU A 1 108 ? 31.532 12.508 -3.610 1.00 32.62 125 GLU A CA 1
ATOM 868 C C . GLU A 1 108 ? 32.801 11.795 -3.993 1.00 33.58 125 GLU A C 1
ATOM 869 O O . GLU A 1 108 ? 33.862 12.412 -4.125 1.00 30.85 125 GLU A O 1
ATOM 875 N N . ALA A 1 109 ? 32.708 10.486 -4.097 1.00 38.44 126 ALA A N 1
ATOM 876 C CA . ALA A 1 109 ? 33.830 9.681 -4.494 1.00 44.78 126 ALA A CA 1
ATOM 877 C C . ALA A 1 109 ? 33.833 9.712 -6.022 1.00 47.81 126 ALA A C 1
ATOM 878 O O . ALA A 1 109 ? 32.783 9.619 -6.623 1.00 49.43 126 ALA A O 1
ATOM 880 N N . ILE A 1 110 ? 34.997 9.955 -6.627 1.00 51.91 127 ILE A N 1
ATOM 881 C CA A ILE A 1 110 ? 35.220 9.828 -8.072 0.50 52.16 127 ILE A CA 1
ATOM 882 C CA B ILE A 1 110 ? 35.138 9.815 -8.065 0.50 51.86 127 ILE A CA 1
ATOM 883 C C . ILE A 1 110 ? 35.650 8.388 -8.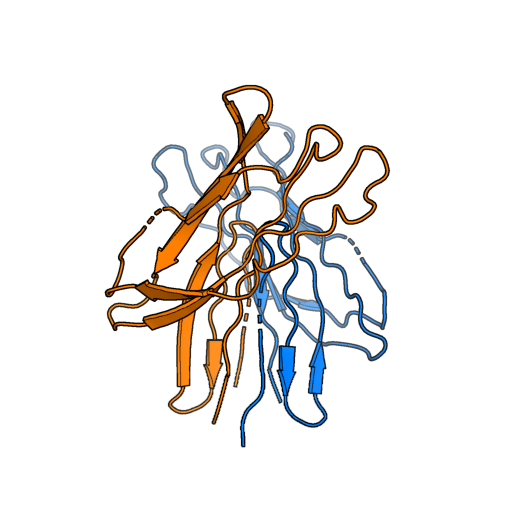285 1.00 55.41 127 ILE A C 1
ATOM 884 O O . ILE A 1 110 ? 36.393 7.843 -7.456 1.00 55.85 127 ILE A O 1
ATOM 893 N N . SER A 1 111 ? 35.212 7.759 -9.368 1.00 55.48 128 SER A N 1
ATOM 894 C CA . SER A 1 111 ? 35.634 6.379 -9.640 1.00 59.86 128 SER A CA 1
ATOM 895 C C . SER A 1 111 ? 36.085 6.283 -11.081 1.00 60.59 128 SER A C 1
ATOM 896 O O . SER A 1 111 ? 35.925 7.248 -11.840 1.00 61.55 128 SER A O 1
ATOM 899 N N . GLY B 1 5 ? 39.832 7.923 -4.478 1.00 48.38 22 GLY B N 1
ATOM 900 C CA . GLY B 1 5 ? 39.666 9.325 -5.012 1.00 43.09 22 GLY B CA 1
ATOM 901 C C . GLY B 1 5 ? 38.377 10.058 -4.609 1.00 41.62 22 GLY B C 1
ATOM 902 O O . GLY B 1 5 ? 37.298 9.453 -4.473 1.00 42.40 22 GLY B O 1
ATOM 903 N N . GLY B 1 6 ? 38.470 11.380 -4.462 1.00 38.14 23 GLY B N 1
ATOM 904 C CA . GLY B 1 6 ? 37.315 12.175 -4.104 1.00 36.36 23 GLY B CA 1
ATOM 905 C C . GLY B 1 6 ? 37.329 13.611 -4.524 1.00 31.04 23 GLY B C 1
ATOM 906 O O . GLY B 1 6 ? 38.370 14.174 -4.824 1.00 30.84 23 GLY B O 1
ATOM 907 N N . ILE B 1 7 ? 36.120 14.178 -4.546 1.00 28.91 24 ILE B N 1
ATOM 908 C CA A ILE B 1 7 ? 35.936 15.592 -4.817 0.50 27.77 24 ILE B CA 1
ATOM 909 C CA B ILE B 1 7 ? 35.893 15.582 -4.837 0.50 28.10 24 ILE B CA 1
ATOM 910 C C . ILE B 1 7 ? 35.021 16.201 -3.750 1.00 26.13 24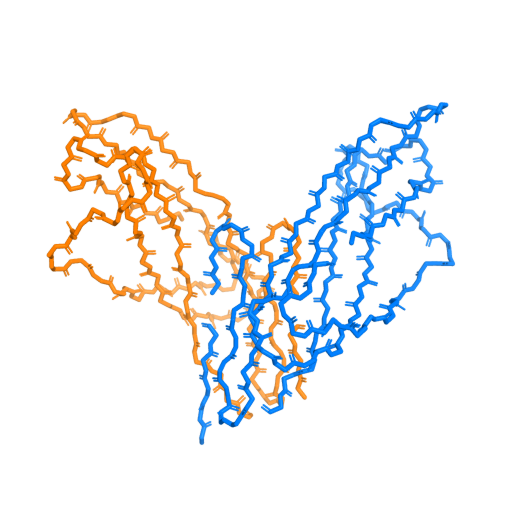 ILE B C 1
ATOM 911 O O . ILE B 1 7 ? 34.085 15.551 -3.245 1.00 28.13 24 ILE B O 1
ATOM 933 N N . ILE B 1 9 ? 32.914 19.907 -3.039 1.00 25.26 26 ILE B N 1
ATOM 934 C CA . ILE B 1 9 ? 32.368 21.087 -3.653 1.00 24.05 26 ILE B CA 1
ATOM 935 C C . ILE B 1 9 ? 31.718 21.886 -2.540 1.00 26.53 26 ILE B C 1
ATOM 936 O O . ILE B 1 9 ? 31.068 21.295 -1.655 1.00 27.74 26 ILE B O 1
ATOM 941 N N . SER B 1 10 ? 31.862 23.213 -2.583 1.00 25.06 27 SER B N 1
ATOM 942 C CA A SER B 1 10 ? 31.241 24.088 -1.586 0.50 25.30 27 SER B CA 1
ATOM 943 C CA B SER B 1 10 ? 31.240 24.106 -1.579 0.50 25.02 27 SER B CA 1
ATOM 944 C C . SER B 1 10 ? 30.335 25.116 -2.245 1.00 27.84 27 SER B C 1
ATOM 945 O O . SER B 1 10 ? 30.548 25.487 -3.398 1.00 27.35 27 SER B O 1
ATOM 950 N N . SER B 1 11 ? 29.351 25.590 -1.488 1.00 26.19 28 SER B N 1
ATOM 951 C CA . SER B 1 11 ? 28.440 26.637 -1.922 1.00 30.22 28 SER B CA 1
ATOM 952 C C . SER B 1 11 ? 29.125 27.974 -2.132 1.00 33.40 28 SER B C 1
ATOM 953 O O . SER B 1 11 ? 28.487 28.884 -2.607 1.00 38.32 28 SER B O 1
ATOM 956 N N . THR B 1 12 ? 30.356 28.155 -1.691 1.00 34.50 29 THR B N 1
ATOM 957 C CA . THR B 1 12 ? 31.035 29.410 -1.971 1.00 39.38 29 THR B CA 1
ATOM 958 C C . THR B 1 12 ? 31.973 29.291 -3.176 1.00 36.17 29 THR B C 1
ATOM 959 O O . THR B 1 12 ? 32.736 30.205 -3.446 1.00 38.28 29 THR B O 1
ATOM 963 N N . GLY B 1 13 ? 31.926 28.150 -3.841 1.00 28.30 30 GLY B N 1
ATOM 964 C CA . GLY B 1 13 ? 32.596 27.957 -5.139 1.00 29.41 30 GLY B CA 1
ATOM 965 C C . GLY B 1 13 ? 33.890 27.171 -5.092 1.00 26.28 30 GLY B C 1
ATOM 966 O O . GLY B 1 13 ? 34.550 27.011 -6.120 1.00 25.86 30 GLY B O 1
ATOM 967 N N . GLU B 1 14 ? 34.262 26.641 -3.932 1.00 26.52 31 GLU B N 1
ATOM 968 C CA . GLU B 1 14 ? 35.451 25.815 -3.851 1.00 26.31 31 GLU B CA 1
ATOM 969 C C . GLU B 1 14 ? 35.220 24.475 -4.493 1.00 27.99 31 GLU B C 1
ATOM 970 O O . GLU B 1 14 ? 34.165 23.855 -4.296 1.00 28.91 31 GLU B O 1
ATOM 976 N N . VAL B 1 15 ? 36.202 23.997 -5.255 1.00 26.20 32 VAL B N 1
ATOM 977 C CA . VAL B 1 15 ? 36.208 22.596 -5.703 1.00 26.14 32 VAL B CA 1
ATOM 978 C C . VAL B 1 15 ? 37.573 22.002 -5.413 1.00 26.34 32 VAL B C 1
ATOM 979 O O . VAL B 1 15 ? 38.624 22.539 -5.870 1.00 25.55 32 VAL B O 1
ATOM 983 N N . ARG B 1 16 ? 37.586 20.918 -4.643 1.00 25.83 33 ARG B N 1
ATOM 984 C CA A ARG B 1 16 ? 38.850 20.261 -4.281 0.50 27.10 33 ARG B CA 1
ATOM 985 C CA B ARG B 1 16 ? 38.836 20.249 -4.235 0.50 27.57 33 ARG B CA 1
ATOM 986 C C . ARG B 1 16 ? 38.824 18.826 -4.757 1.00 26.04 33 ARG B C 1
ATOM 987 O O . ARG B 1 16 ? 37.864 18.094 -4.494 1.00 28.89 33 ARG B O 1
ATOM 1002 N N . VAL B 1 17 ? 39.891 18.419 -5.453 1.00 27.15 34 VAL B N 1
ATOM 1003 C CA . VAL B 1 17 ? 40.020 17.072 -5.941 1.00 27.33 34 VAL B CA 1
ATOM 1004 C C . VAL B 1 17 ? 41.293 16.447 -5.358 1.00 30.61 34 VAL B C 1
ATOM 1005 O O . VAL B 1 17 ? 42.327 17.062 -5.306 1.00 32.71 34 VAL B O 1
ATOM 1009 N N . ASP B 1 18 ? 41.151 15.233 -4.881 1.00 31.62 35 ASP B N 1
ATOM 1010 C CA . ASP B 1 18 ? 42.260 14.425 -4.388 1.00 34.66 35 ASP B CA 1
ATOM 1011 C C . ASP B 1 18 ? 42.083 13.023 -4.988 1.00 36.26 35 ASP B C 1
ATOM 1012 O O . ASP B 1 18 ? 41.062 12.368 -4.776 1.00 37.83 35 ASP B O 1
ATOM 1017 N N . ASN B 1 19 ? 43.075 12.574 -5.759 1.00 37.31 36 ASN B N 1
ATOM 1018 C CA . ASN B 1 19 ? 42.954 11.293 -6.425 1.00 41.78 36 ASN B CA 1
ATOM 1019 C C . ASN B 1 19 ? 44.324 10.686 -6.598 1.00 44.44 36 ASN B C 1
ATOM 1020 O O . ASN B 1 19 ? 45.016 10.935 -7.594 1.00 44.82 36 ASN B O 1
ATOM 1025 N N . GLY B 1 20 ? 44.747 9.905 -5.612 1.00 46.14 37 GLY B N 1
ATOM 1026 C CA . GLY B 1 20 ? 46.089 9.343 -5.633 1.00 46.59 37 GLY B CA 1
ATOM 1027 C C . GLY B 1 20 ? 47.074 10.481 -5.476 1.00 46.19 37 GLY B C 1
ATOM 1028 O O . GLY B 1 20 ? 46.943 11.282 -4.556 1.00 47.95 37 GLY B O 1
ATOM 1029 N N . SER B 1 21 ? 48.027 10.592 -6.405 1.00 46.22 38 SER B N 1
ATOM 1030 C CA . SER B 1 21 ? 48.992 11.719 -6.419 1.00 46.46 38 SER B CA 1
ATOM 1031 C C . SER B 1 21 ? 48.449 13.039 -7.032 1.00 44.84 38 SER B C 1
ATOM 1032 O O . SER B 1 21 ? 49.120 14.086 -7.007 1.00 42.70 38 SER B O 1
ATOM 1035 N N . PHE B 1 22 ? 47.237 12.993 -7.582 1.00 42.02 39 PHE B N 1
ATOM 1036 C CA . PHE B 1 22 ? 46.647 14.176 -8.178 1.00 38.72 39 PHE B CA 1
ATOM 1037 C C . PHE B 1 22 ? 45.911 14.972 -7.107 1.00 36.60 39 PHE B C 1
ATOM 1038 O O . PHE B 1 22 ? 45.093 14.399 -6.381 1.00 36.47 39 PHE B O 1
ATOM 1046 N N . HIS B 1 23 ? 46.199 16.268 -7.020 1.00 34.17 40 HIS B N 1
ATOM 1047 C CA . HIS B 1 23 ? 45.548 17.160 -6.058 1.00 34.49 40 HIS B CA 1
ATOM 1048 C C . HIS B 1 23 ? 45.297 18.524 -6.699 1.00 33.91 40 HIS B C 1
ATOM 1049 O O . HIS B 1 23 ? 46.198 19.106 -7.280 1.00 34.23 40 HIS B O 1
ATOM 1056 N N . SER B 1 24 ? 44.061 19.015 -6.620 1.00 28.23 41 SER B N 1
ATOM 1057 C CA . SER B 1 24 ? 43.754 20.371 -7.048 1.00 28.17 41 SER B CA 1
ATOM 1058 C C . SER B 1 24 ? 42.804 20.996 -6.074 1.00 28.59 41 SER B C 1
ATOM 1059 O O . SER B 1 24 ? 42.042 20.300 -5.389 1.00 27.25 41 SER B O 1
ATOM 1062 N N . ASP B 1 25 ? 42.822 22.320 -6.035 1.00 28.54 42 ASP B N 1
ATOM 1063 C CA . ASP B 1 25 ? 41.934 23.025 -5.130 1.00 27.90 42 ASP B CA 1
ATOM 1064 C C . ASP B 1 25 ? 41.839 24.477 -5.585 1.00 27.98 42 ASP B C 1
ATOM 1065 O O . ASP B 1 25 ? 42.823 25.204 -5.607 1.00 29.68 42 ASP B O 1
ATOM 1070 N N . VAL B 1 26 ? 40.641 24.887 -5.977 1.00 26.46 43 VAL B N 1
ATOM 1071 C CA . VAL B 1 26 ? 40.406 26.225 -6.456 1.00 27.79 43 VAL B CA 1
ATOM 1072 C C . VAL B 1 26 ? 39.040 26.693 -6.015 1.00 29.62 43 VAL B C 1
ATOM 1073 O O . VAL B 1 26 ? 38.195 25.898 -5.600 1.00 29.16 43 VAL B O 1
ATOM 1077 N N . ASP B 1 27 ? 38.840 28.002 -6.045 1.00 27.85 44 ASP B N 1
ATOM 1078 C CA . ASP B 1 27 ? 37.520 28.587 -5.810 1.00 28.69 44 ASP B CA 1
ATOM 1079 C C . ASP B 1 27 ? 37.167 29.473 -7.007 1.00 28.83 44 ASP B C 1
ATOM 1080 O O . ASP B 1 27 ? 37.973 30.303 -7.392 1.00 29.44 44 ASP B O 1
ATOM 1085 N N . VAL B 1 28 ? 35.962 29.294 -7.564 1.00 26.85 45 VAL B N 1
ATOM 1086 C CA . VAL B 1 28 ? 35.463 30.080 -8.678 1.00 24.59 45 VAL B CA 1
ATOM 1087 C C . VAL B 1 28 ? 34.300 30.935 -8.152 1.00 29.33 45 VAL B C 1
ATOM 1088 O O . VAL B 1 28 ? 33.353 30.412 -7.560 1.00 28.10 45 VAL B O 1
ATOM 1092 N N . SER B 1 29 ? 34.396 32.250 -8.292 1.00 29.54 46 SER B N 1
ATOM 1093 C CA . SER B 1 29 ? 33.340 33.126 -7.804 1.00 28.72 46 SER B CA 1
ATOM 1094 C C . SER B 1 29 ? 32.159 33.182 -8.756 1.00 30.12 46 SER B C 1
ATOM 1095 O O . SER B 1 29 ? 32.218 32.685 -9.876 1.00 26.90 46 SER B O 1
ATOM 1098 N N . ALA B 1 30 ? 31.060 33.790 -8.291 1.00 30.49 47 ALA B N 1
ATOM 1099 C CA . ALA B 1 30 ? 29.997 34.244 -9.157 1.00 29.44 47 ALA B CA 1
ATOM 1100 C C . ALA B 1 30 ? 30.550 35.325 -10.130 1.00 27.25 47 ALA B C 1
ATOM 1101 O O . ALA B 1 30 ? 31.551 36.010 -9.849 1.00 27.93 47 ALA B O 1
ATOM 1103 N N . VAL B 1 31 ? 29.900 35.442 -11.280 1.00 26.46 48 VAL B N 1
ATOM 1104 C CA . VAL B 1 31 ? 30.232 36.454 -12.269 1.00 28.30 48 VAL B CA 1
ATOM 1105 C C . VAL B 1 31 ? 29.439 37.725 -11.988 1.00 30.53 48 VAL B C 1
ATOM 1106 O O . VAL B 1 31 ? 28.282 37.640 -11.592 1.00 29.83 48 VAL B O 1
ATOM 1110 N N . THR B 1 32 ? 30.067 38.883 -12.165 1.00 30.61 49 THR B N 1
ATOM 1111 C CA . THR B 1 32 ? 29.350 40.156 -12.150 1.00 33.01 49 THR B CA 1
ATOM 1112 C C . THR B 1 32 ? 29.534 40.795 -13.538 1.00 35.51 49 THR B C 1
ATOM 1113 O O . THR B 1 32 ? 30.522 40.509 -14.251 1.00 33.59 49 THR B O 1
ATOM 1117 N N . THR B 1 33 ? 28.594 41.636 -13.953 1.00 35.53 50 THR B N 1
ATOM 1118 C CA . THR B 1 33 ? 28.763 42.364 -15.207 1.00 39.83 50 THR B CA 1
ATOM 1119 C C . THR B 1 33 ? 28.588 43.856 -14.973 1.00 44.86 50 THR B C 1
ATOM 1120 O O . THR B 1 33 ? 27.943 44.256 -14.015 1.00 45.84 50 THR B O 1
ATOM 1124 N N . GLN B 1 34 ? 29.191 44.661 -15.843 1.00 49.44 51 GLN B N 1
ATOM 1125 C CA . GLN B 1 34 ? 29.045 46.131 -15.806 1.00 54.22 51 GLN B CA 1
ATOM 1126 C C . GLN B 1 34 ? 29.018 46.677 -17.221 1.00 55.74 51 GLN B C 1
ATOM 1127 O O . GLN B 1 34 ? 29.658 46.109 -18.103 1.00 52.57 51 GLN B O 1
ATOM 1133 N N . ALA B 1 35 ? 28.311 47.795 -17.423 1.00 61.35 52 ALA B N 1
ATOM 1134 C CA . ALA B 1 35 ? 28.214 48.452 -18.740 1.00 64.72 52 ALA B CA 1
ATOM 1135 C C . ALA B 1 35 ? 29.557 49.042 -19.182 1.00 69.58 52 ALA B C 1
ATOM 1136 O O . ALA B 1 35 ? 30.290 49.582 -18.359 1.00 70.14 52 ALA B O 1
ATOM 1138 N N . GLU B 1 36 ? 29.884 48.921 -20.473 1.00 73.88 53 GLU B N 1
ATOM 1139 C CA . GLU B 1 36 ? 31.161 49.439 -21.010 1.00 78.39 53 GLU B CA 1
ATOM 1140 C C . GLU B 1 36 ? 31.178 49.614 -22.545 1.00 80.84 53 GLU B C 1
ATOM 1141 O O . GLU B 1 36 ? 31.336 48.633 -23.296 1.00 79.98 53 GLU B O 1
ATOM 1147 N N . ALA B 1 37 ? 31.044 50.872 -22.987 1.00 84.59 54 ALA B N 1
ATOM 1148 C CA . ALA B 1 37 ? 31.107 51.250 -24.409 1.00 85.44 54 ALA B CA 1
ATOM 1149 C C . ALA B 1 37 ? 30.032 50.526 -25.235 1.00 84.27 54 ALA B C 1
ATOM 1150 O O . ALA B 1 37 ? 30.326 49.938 -26.285 1.00 84.97 54 ALA B O 1
ATOM 1152 N N . GLY B 1 38 ? 28.793 50.562 -24.737 1.00 81.85 55 GLY B N 1
ATOM 1153 C CA . GLY B 1 38 ? 27.671 49.890 -25.380 1.00 80.52 55 GLY B CA 1
ATOM 1154 C C . GLY B 1 38 ? 27.686 48.374 -25.246 1.00 79.03 55 GLY B C 1
ATOM 1155 O O . GLY B 1 38 ? 26.895 47.683 -25.906 1.00 78.83 55 GLY B O 1
ATOM 1156 N N . PHE B 1 39 ? 28.574 47.852 -24.394 1.00 76.34 56 PHE B N 1
ATOM 1157 C CA . PHE B 1 39 ? 28.710 46.406 -24.173 1.00 73.20 56 PHE B CA 1
ATOM 1158 C C . PHE B 1 39 ? 28.676 46.122 -22.668 1.00 66.71 56 PHE B C 1
ATOM 1159 O O . PHE B 1 39 ? 28.585 47.039 -21.852 1.00 67.95 56 PHE B O 1
ATOM 1167 N N . LEU B 1 40 ? 28.708 44.849 -22.310 1.00 58.96 57 LEU B N 1
ATOM 1168 C CA . LEU B 1 40 ? 28.863 44.461 -20.917 1.00 53.75 57 LEU B CA 1
ATOM 1169 C C . LEU B 1 40 ? 30.265 43.905 -20.722 1.00 47.30 57 LEU B C 1
ATOM 1170 O O . LEU B 1 40 ? 30.775 43.183 -21.579 1.00 45.81 57 LEU B O 1
ATOM 1175 N N . ARG B 1 41 ? 30.890 44.265 -19.610 1.00 44.03 58 ARG B N 1
ATOM 1176 C CA . ARG B 1 41 ? 32.108 43.588 -19.175 1.00 43.13 58 ARG B CA 1
ATOM 1177 C C . ARG B 1 41 ? 31.770 42.583 -18.058 1.00 38.55 58 ARG B C 1
ATOM 1178 O O . ARG B 1 41 ? 31.230 42.979 -17.019 1.00 38.43 58 ARG B O 1
ATOM 1186 N N . ALA B 1 42 ? 32.090 41.305 -18.281 1.00 36.08 59 ALA B N 1
ATOM 1187 C CA . ALA B 1 42 ? 31.921 40.271 -17.264 1.00 32.77 59 ALA B CA 1
ATOM 1188 C C . ALA B 1 42 ? 33.194 40.151 -16.446 1.00 32.40 59 ALA B C 1
ATOM 1189 O O . ALA B 1 42 ? 34.269 40.250 -16.995 1.00 34.48 59 ALA B O 1
ATOM 1191 N N . ARG B 1 43 ? 33.078 39.914 -15.139 1.00 31.26 60 ARG B N 1
ATOM 1192 C CA . ARG B 1 43 ? 34.269 39.665 -14.293 1.00 33.88 60 ARG B CA 1
ATOM 1193 C C . ARG B 1 43 ? 34.013 38.507 -13.364 1.00 32.45 60 ARG B C 1
ATOM 1194 O O . ARG B 1 43 ? 32.901 38.355 -12.859 1.00 32.41 60 ARG B O 1
ATOM 1202 N N . GLY B 1 44 ? 35.033 37.677 -13.179 1.00 31.08 61 GLY B N 1
ATOM 1203 C CA . GLY B 1 44 ? 35.021 36.613 -12.183 1.00 30.06 61 GLY B CA 1
ATOM 1204 C C . GLY B 1 44 ? 36.387 36.495 -11.555 1.00 31.07 61 GLY B C 1
ATOM 1205 O O . GLY B 1 44 ? 37.393 36.917 -12.144 1.00 35.48 61 GLY B O 1
ATOM 1206 N N . THR B 1 45 ? 36.427 35.917 -10.361 1.00 30.32 62 THR B N 1
ATOM 1207 C CA . THR B 1 45 ? 37.668 35.661 -9.664 1.00 31.48 62 THR B CA 1
ATOM 1208 C C . THR B 1 45 ? 37.893 34.159 -9.501 1.00 28.69 62 THR B C 1
ATOM 1209 O O . THR B 1 45 ? 36.964 33.432 -9.148 1.00 29.71 62 THR B O 1
ATOM 1213 N N 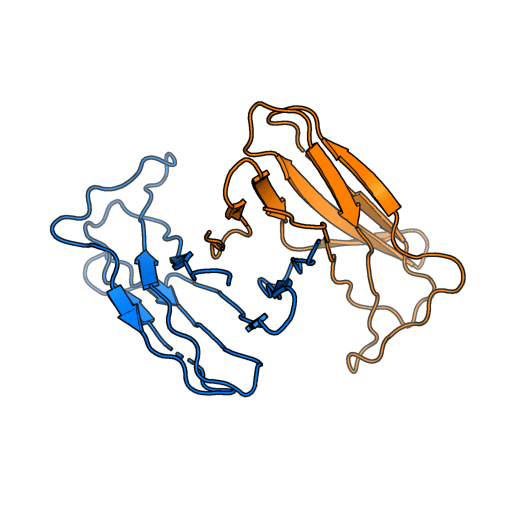. ILE B 1 46 ? 39.102 33.703 -9.797 1.00 28.55 63 ILE B N 1
ATOM 1214 C CA . ILE B 1 46 ? 39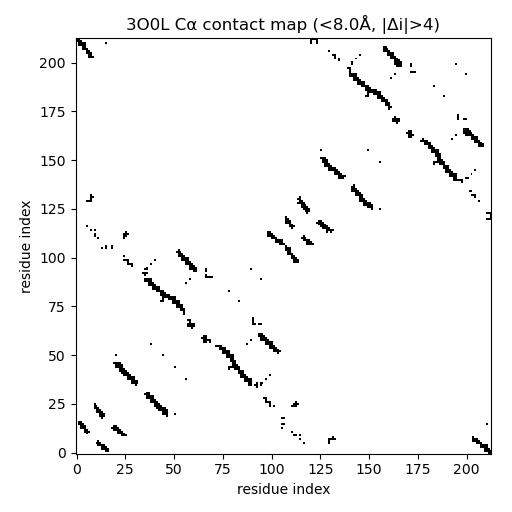.496 32.312 -9.618 1.00 26.68 63 ILE B CA 1
ATOM 1215 C C . ILE B 1 46 ? 40.624 32.354 -8.584 1.00 29.60 63 ILE B C 1
ATOM 1216 O O . ILE B 1 46 ? 41.651 33.069 -8.771 1.00 31.95 63 ILE B O 1
ATOM 1221 N N . ILE B 1 47 ? 40.442 31.633 -7.474 1.00 27.54 64 ILE B N 1
ATOM 1222 C CA . ILE B 1 47 ? 41.387 31.666 -6.367 1.00 30.46 64 ILE B CA 1
ATOM 1223 C C . ILE B 1 47 ? 42.001 30.290 -6.162 1.00 30.90 64 ILE B C 1
ATOM 1224 O O . ILE B 1 47 ? 41.289 29.285 -6.073 1.00 31.25 64 ILE B O 1
ATOM 1229 N N . SER B 1 48 ? 43.329 30.239 -6.104 1.00 29.88 65 SER B N 1
ATOM 1230 C CA . SER B 1 48 ? 44.021 29.015 -5.733 1.00 28.28 65 SER B CA 1
ATOM 1231 C C . SER B 1 48 ? 43.888 28.786 -4.241 1.00 33.76 65 SER B C 1
ATOM 1232 O O . SER B 1 48 ? 44.096 29.713 -3.444 1.00 35.05 65 SER B O 1
ATOM 1235 N N . LYS B 1 49 ? 43.608 27.544 -3.855 1.00 32.36 66 LYS B N 1
ATOM 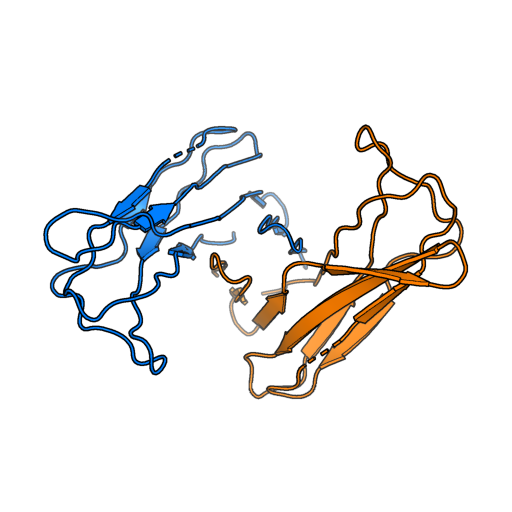1236 C CA . LYS B 1 49 ? 43.620 27.147 -2.444 1.00 33.93 66 LYS B CA 1
ATOM 1237 C C . LYS B 1 49 ? 44.636 26.046 -2.199 1.00 35.18 66 LYS B C 1
ATOM 1238 O O . LYS B 1 49 ? 44.487 2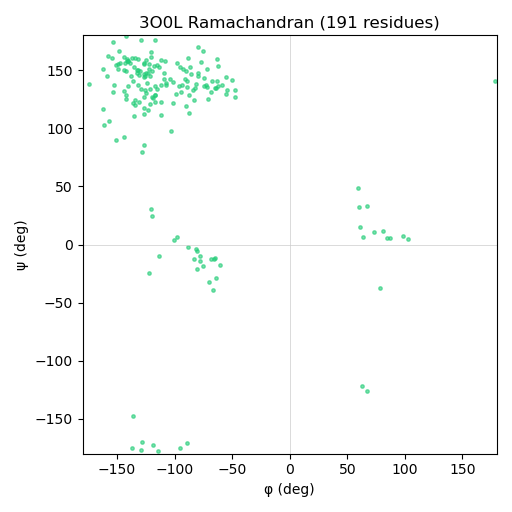5.251 -1.287 1.00 37.51 66 LYS B O 1
ATOM 1244 N N . SER B 1 50 ? 45.648 25.976 -3.053 1.00 36.66 67 SER B N 1
ATOM 1245 C CA . SER B 1 50 ? 46.748 25.036 -2.897 1.00 38.55 67 SER B CA 1
ATOM 1246 C C . SER B 1 50 ? 48.032 25.850 -2.777 1.00 39.43 67 SER B C 1
ATOM 1247 O O . SER B 1 50 ? 48.137 26.920 -3.338 1.00 37.77 67 SER B O 1
ATOM 1250 N N . PRO B 1 51 ? 49.017 25.336 -2.036 1.00 44.11 68 PRO B N 1
ATOM 1251 C CA . PRO B 1 51 ? 50.306 26.020 -1.978 1.00 44.00 68 PRO B CA 1
ATOM 1252 C C . PRO B 1 51 ? 51.168 25.784 -3.232 1.00 44.35 68 PRO B C 1
ATOM 1253 O O . PRO B 1 51 ? 52.178 26.460 -3.414 1.00 41.35 68 PRO B O 1
ATOM 1257 N N . LYS B 1 52 ? 50.759 24.857 -4.105 1.00 39.07 69 LYS B N 1
ATOM 1258 C CA . LYS B 1 52 ? 51.496 24.571 -5.327 1.00 40.85 69 LYS B CA 1
ATOM 1259 C C . LYS B 1 52 ? 50.879 25.303 -6.537 1.00 37.14 69 LYS B C 1
ATOM 1260 O O . LYS B 1 52 ? 49.702 25.680 -6.523 1.00 34.23 69 LYS B O 1
ATOM 1266 N N . ASP B 1 53 ? 51.713 25.522 -7.550 1.00 35.87 70 ASP B N 1
ATOM 1267 C CA . ASP B 1 53 ? 51.295 26.071 -8.833 1.00 36.20 70 ASP B CA 1
ATOM 1268 C C . ASP B 1 53 ? 50.235 25.147 -9.431 1.00 30.40 70 ASP B C 1
ATOM 1269 O O . ASP B 1 53 ? 50.353 23.900 -9.360 1.00 29.48 70 ASP B O 1
ATOM 1274 N N . GLN B 1 54 ? 49.194 25.784 -9.973 1.00 29.58 71 GLN B N 1
ATOM 1275 C CA . GLN B 1 54 ? 48.169 25.106 -10.718 1.00 27.31 71 GLN B CA 1
ATOM 1276 C C . GLN B 1 54 ? 48.051 25.742 -12.098 1.00 25.83 71 GLN B C 1
ATOM 1277 O O . GLN B 1 54 ? 48.455 26.874 -12.315 1.00 26.17 71 GLN B O 1
ATOM 1283 N N . ARG B 1 55 ? 47.495 24.993 -13.033 1.00 24.71 72 ARG B N 1
ATOM 1284 C CA . ARG B 1 55 ? 47.073 25.562 -14.321 1.00 22.24 72 ARG B CA 1
ATOM 1285 C C . ARG B 1 55 ? 45.749 24.918 -14.706 1.00 20.67 72 ARG B C 1
ATOM 1286 O O . ARG B 1 55 ? 45.546 23.724 -14.524 1.00 21.73 72 ARG B O 1
ATOM 1294 N N . LEU B 1 56 ? 44.821 25.749 -15.176 1.00 20.80 73 LEU B N 1
ATOM 1295 C CA . LEU B 1 56 ? 43.516 25.304 -15.574 1.00 22.19 73 LEU B CA 1
ATOM 1296 C C . LEU B 1 56 ? 43.106 26.101 -16.807 1.00 22.15 73 LEU B C 1
ATOM 1297 O O . LEU B 1 56 ? 43.882 26.919 -17.323 1.00 21.85 73 LEU B O 1
ATOM 1302 N N . GLN B 1 57 ? 41.926 25.808 -17.324 1.00 18.98 74 GLN B N 1
ATOM 1303 C CA . GLN B 1 57 ? 41.402 26.547 -18.453 1.00 19.00 74 GLN B CA 1
ATOM 1304 C C . GLN B 1 57 ? 40.053 27.153 -18.085 1.00 19.64 74 GLN B C 1
ATOM 1305 O O . GLN B 1 57 ? 39.317 26.600 -17.285 1.00 19.43 74 GLN B O 1
ATOM 1311 N N . TYR B 1 58 ? 39.716 28.281 -18.710 1.00 20.33 75 TYR B N 1
ATOM 1312 C CA . TYR B 1 58 ? 38.446 28.963 -18.434 1.00 22.27 75 TYR B CA 1
ATOM 1313 C C . TYR B 1 58 ? 37.844 29.515 -19.721 1.00 21.92 75 TYR B C 1
ATOM 1314 O O . TYR B 1 58 ? 38.559 29.717 -20.694 1.00 22.63 75 TYR B O 1
ATOM 1323 N N . LYS B 1 59 ? 36.532 29.740 -19.691 1.00 22.54 76 LYS B N 1
ATOM 1324 C CA A LYS B 1 59 ? 35.829 30.448 -20.754 0.60 24.38 76 LYS B CA 1
ATOM 1325 C CA B LYS B 1 59 ? 35.762 30.307 -20.781 0.40 24.99 76 LYS B CA 1
ATOM 1326 C C . LYS B 1 59 ? 34.580 31.068 -20.173 1.00 23.67 76 LYS B C 1
ATOM 1327 O O . LYS B 1 59 ? 34.024 30.602 -19.180 1.00 23.07 76 LYS B O 1
ATOM 1338 N N . PHE B 1 60 ? 34.171 32.157 -20.795 1.00 23.66 77 PHE B N 1
ATOM 1339 C CA . PHE B 1 60 ? 32.918 32.827 -20.471 1.00 25.36 77 PHE B CA 1
ATOM 1340 C C . PHE B 1 60 ? 31.912 32.485 -21.586 1.00 27.02 77 PHE B C 1
ATOM 1341 O O . PHE B 1 60 ? 32.286 32.431 -22.751 1.00 26.59 77 PHE B O 1
ATOM 1349 N N . THR B 1 61 ? 30.640 32.285 -21.238 1.00 26.81 78 THR B N 1
ATOM 1350 C CA . THR B 1 61 ? 29.605 32.070 -22.207 1.00 27.60 78 THR B CA 1
ATOM 1351 C C . THR B 1 61 ? 28.551 33.134 -21.941 1.00 25.85 78 THR B C 1
ATOM 1352 O O . THR B 1 61 ? 28.227 33.388 -20.774 1.00 23.96 78 THR B O 1
ATOM 1356 N N . TRP B 1 62 ? 28.022 33.698 -23.008 1.00 28.84 79 TRP B N 1
ATOM 1357 C CA . TRP B 1 62 ? 27.068 34.804 -22.916 1.00 29.41 79 TRP B CA 1
ATOM 1358 C C . TRP B 1 62 ? 25.688 34.330 -23.321 1.00 27.04 79 TRP B C 1
ATOM 1359 O O . TRP B 1 62 ? 25.547 33.470 -24.208 1.00 27.94 79 TRP B O 1
ATOM 1370 N N . TYR B 1 63 ? 24.679 34.930 -22.693 1.00 25.65 80 TYR B N 1
ATOM 1371 C CA . TYR B 1 63 ? 23.270 34.552 -22.888 1.00 24.23 80 TYR B CA 1
ATOM 1372 C C . TYR B 1 63 ? 22.406 35.751 -23.117 1.00 25.21 80 TYR B C 1
ATOM 1373 O O . TYR B 1 63 ? 22.653 36.828 -22.561 1.00 29.15 80 TYR B O 1
ATOM 1382 N N . ASP B 1 64 ? 21.355 35.571 -23.924 1.00 25.03 81 ASP B N 1
ATOM 1383 C CA . ASP B 1 64 ? 20.398 36.626 -24.200 1.00 27.20 81 ASP B CA 1
ATOM 1384 C C . ASP B 1 64 ? 19.269 36.635 -23.195 1.00 24.37 81 ASP B C 1
ATOM 1385 O O . ASP B 1 64 ? 19.315 35.891 -22.174 1.00 25.56 81 ASP B O 1
ATOM 1390 N N . ILE B 1 65 ? 18.243 37.433 -23.466 1.00 26.89 82 ILE B N 1
ATOM 1391 C CA A ILE B 1 65 ? 17.091 37.606 -22.586 0.50 25.71 82 ILE B CA 1
ATOM 1392 C CA B ILE B 1 65 ? 17.150 37.573 -22.505 0.50 24.67 82 ILE B CA 1
ATOM 1393 C C . ILE B 1 65 ? 16.412 36.270 -22.203 1.00 24.82 82 ILE B C 1
ATOM 1394 O O . ILE B 1 65 ? 15.861 36.138 -21.126 1.00 25.27 82 ILE B O 1
ATOM 1403 N N . ASN B 1 66 ? 16.437 35.305 -23.126 1.00 24.01 83 ASN B N 1
ATOM 1404 C CA . ASN B 1 66 ? 15.785 34.022 -22.951 1.00 24.25 83 ASN B CA 1
ATOM 1405 C C . ASN B 1 66 ? 16.741 32.943 -22.547 1.00 23.04 83 ASN B C 1
ATOM 1406 O O . ASN B 1 66 ? 16.351 31.790 -22.453 1.00 23.98 83 ASN B O 1
ATOM 1411 N N . GLY B 1 67 ? 18.007 33.299 -22.335 1.00 23.92 84 GLY B N 1
ATOM 1412 C CA . GLY B 1 67 ? 19.028 32.307 -22.015 1.00 22.51 84 GLY B CA 1
ATOM 1413 C C . GLY B 1 67 ? 19.607 31.554 -23.203 1.00 23.97 84 GLY B C 1
ATOM 1414 O O . GLY B 1 67 ? 20.226 30.517 -23.016 1.00 25.02 84 GLY B O 1
ATOM 1415 N N . ALA B 1 68 ? 19.321 32.017 -24.429 1.00 27.98 85 ALA B N 1
ATOM 1416 C CA . ALA B 1 68 ? 19.936 31.412 -25.615 1.00 29.96 85 ALA B CA 1
ATOM 1417 C C . ALA B 1 68 ? 21.376 31.876 -25.651 1.00 30.01 85 ALA B C 1
ATOM 1418 O O . ALA B 1 68 ? 21.652 33.030 -25.311 1.00 27.52 85 ALA B O 1
ATOM 1420 N N . THR B 1 69 ? 22.274 30.996 -26.085 1.00 34.08 86 THR B N 1
ATOM 1421 C CA A THR B 1 69 ? 23.689 31.327 -26.168 0.50 34.35 86 THR B CA 1
ATOM 1422 C CA B THR B 1 69 ? 23.694 31.321 -26.157 0.50 34.00 86 THR B CA 1
ATOM 1423 C C . THR B 1 69 ? 23.916 32.421 -27.187 1.00 35.05 86 THR B C 1
ATOM 1424 O O . THR B 1 69 ? 23.273 32.437 -28.248 1.00 36.31 86 THR B O 1
ATOM 1431 N N . VAL B 1 70 ? 24.796 33.363 -26.864 1.00 32.94 87 VAL B N 1
ATOM 1432 C CA . VAL B 1 70 ? 25.125 34.432 -27.777 1.00 35.11 87 VAL B CA 1
ATOM 1433 C C . VAL B 1 70 ? 26.491 34.012 -28.317 1.00 44.33 87 VAL B C 1
ATOM 1434 O O . VAL B 1 70 ? 27.521 34.162 -27.636 1.00 42.09 87 VAL B O 1
ATOM 1438 N N . GLU B 1 71 ? 26.435 33.393 -29.502 1.00 49.70 88 GLU B N 1
ATOM 1439 C CA . GLU B 1 71 ? 27.591 32.825 -30.203 1.00 53.39 88 GLU B CA 1
ATOM 1440 C C . GLU B 1 71 ? 28.723 33.838 -30.223 1.00 56.18 88 GLU B C 1
ATOM 1441 O O . GLU B 1 71 ? 28.518 35.021 -30.534 1.00 54.83 88 GLU B O 1
ATOM 1443 N N . ASP B 1 72 ? 29.912 33.355 -29.883 1.00 60.37 89 ASP B N 1
ATOM 1444 C CA . ASP B 1 72 ? 31.117 34.158 -29.867 1.00 64.42 89 ASP B CA 1
ATOM 1445 C C . ASP B 1 72 ? 32.219 33.474 -30.724 1.00 63.38 89 ASP B C 1
ATOM 1446 O O . ASP B 1 72 ? 33.041 32.724 -30.206 1.00 62.19 89 ASP B O 1
ATOM 1451 N N . GLU B 1 73 ? 32.216 33.724 -32.034 1.00 64.19 90 GLU B N 1
ATOM 1452 C CA . GLU B 1 73 ? 33.257 33.183 -32.939 1.00 64.60 90 GLU B CA 1
ATOM 1453 C C . GLU B 1 73 ? 34.674 33.473 -32.375 1.00 62.54 90 GLU B C 1
ATOM 1454 O O . GLU B 1 73 ? 34.908 34.525 -31.764 1.00 58.24 90 GLU B O 1
ATOM 1456 N N . GLY B 1 74 ? 35.591 32.517 -32.528 1.00 63.23 91 GLY B N 1
ATOM 1457 C CA . GLY B 1 74 ? 36.984 32.686 -32.075 1.00 66.51 91 GLY B CA 1
ATOM 1458 C C . GLY B 1 74 ? 37.300 32.514 -30.579 1.00 66.12 91 GLY B C 1
ATOM 1459 O O . GLY B 1 74 ? 38.368 31.988 -30.243 1.00 69.74 91 GLY B O 1
ATOM 1460 N N . VAL B 1 75 ? 36.419 32.956 -29.679 1.00 62.15 92 VAL B N 1
ATOM 1461 C CA . VAL B 1 75 ? 36.733 32.922 -28.229 1.00 63.27 92 VAL B CA 1
ATOM 1462 C C . VAL B 1 75 ? 36.343 31.558 -27.615 1.00 57.15 92 VAL B C 1
ATOM 1463 O O . VAL B 1 75 ? 35.149 31.206 -27.581 1.00 56.89 92 VAL B O 1
ATOM 1467 N N . SER B 1 76 ? 37.327 30.771 -27.185 1.00 49.80 93 SER B N 1
ATOM 1468 C CA . SER B 1 76 ? 37.000 29.536 -26.456 1.00 46.52 93 SER B CA 1
ATOM 1469 C C . SER B 1 76 ? 37.893 29.334 -25.225 1.00 38.30 93 SER B C 1
ATOM 1470 O O . SER B 1 76 ? 38.286 30.312 -24.606 1.00 35.30 93 SER B O 1
ATOM 1473 N N . TRP B 1 77 ? 38.205 28.089 -24.875 1.00 29.24 94 TRP B N 1
ATOM 1474 C CA . TRP B 1 77 ? 38.940 27.819 -23.617 1.00 26.62 94 TRP B CA 1
ATOM 1475 C C . TRP B 1 77 ? 40.319 28.441 -23.673 1.00 26.82 94 TRP B C 1
ATOM 1476 O O . TRP B 1 77 ? 41.017 28.295 -24.673 1.00 26.55 94 TRP B O 1
ATOM 1487 N N . LYS B 1 78 ? 40.696 29.097 -22.595 1.00 23.54 95 LYS B N 1
ATOM 1488 C CA . LYS B 1 78 ? 41.979 29.743 -22.440 1.00 27.04 95 LYS B CA 1
ATOM 1489 C C . LYS B 1 78 ? 42.704 29.207 -21.224 1.00 23.44 95 LYS B C 1
ATOM 1490 O O . LYS B 1 78 ? 42.084 28.947 -20.210 1.00 24.53 95 LYS B O 1
ATOM 1496 N N . SER B 1 79 ? 44.023 29.155 -21.291 1.00 24.76 96 SER B N 1
ATOM 1497 C CA . SER B 1 79 ? 44.819 28.683 -20.189 1.00 24.77 96 SER B CA 1
ATOM 1498 C C . SER B 1 79 ? 44.973 29.778 -19.129 1.00 25.09 96 SER B C 1
ATOM 1499 O O . SER B 1 79 ? 45.075 30.957 -19.458 1.00 29.20 96 SER B O 1
ATOM 1502 N N . LEU B 1 80 ? 45.062 29.369 -17.874 1.00 27.41 97 LEU B N 1
ATOM 1503 C CA . LEU B 1 80 ? 45.358 30.285 -16.762 1.00 26.94 97 LEU B CA 1
ATOM 1504 C C . LEU B 1 80 ? 46.270 29.596 -15.759 1.00 24.92 97 LEU B C 1
ATOM 1505 O O . LEU B 1 80 ? 45.945 28.524 -15.249 1.00 25.26 97 LEU B O 1
ATOM 1510 N N . LYS B 1 81 ? 47.404 30.214 -15.463 1.00 25.97 98 LYS B N 1
ATOM 1511 C CA . LYS B 1 81 ? 48.329 29.706 -14.467 1.00 29.23 98 LYS B CA 1
ATOM 1512 C C . LYS B 1 81 ? 48.027 30.436 -13.156 1.00 30.21 98 LYS B C 1
ATOM 1513 O O . LYS B 1 81 ? 47.871 31.638 -13.171 1.00 30.10 98 LYS B O 1
ATOM 1519 N N . LEU B 1 82 ? 47.993 29.704 -12.047 1.00 29.55 99 LEU B N 1
ATOM 1520 C CA . LEU B 1 82 ? 47.735 30.255 -10.718 1.00 33.33 99 LEU B CA 1
ATOM 1521 C C . LEU B 1 82 ? 48.861 29.822 -9.803 1.00 34.71 99 LEU B C 1
ATOM 1522 O O . LEU B 1 82 ? 49.004 28.622 -9.491 1.00 33.00 99 LEU B O 1
ATOM 1527 N N . HIS B 1 83 ? 49.678 30.769 -9.356 1.00 36.96 100 HIS B N 1
ATOM 1528 C CA . HIS B 1 83 ? 50.666 30.444 -8.336 1.00 39.28 100 HIS B CA 1
ATOM 1529 C C . HIS B 1 83 ? 49.933 30.019 -7.068 1.00 37.50 100 HIS B C 1
ATOM 1530 O O . HIS B 1 83 ? 48.770 30.366 -6.889 1.00 32.26 100 HIS B O 1
ATOM 1537 N N . GLY B 1 84 ? 50.627 29.301 -6.186 1.00 38.04 101 GLY B N 1
ATOM 1538 C CA . GLY B 1 84 ? 50.040 28.900 -4.889 1.00 39.88 101 GLY B CA 1
ATOM 1539 C C . GLY B 1 84 ? 49.355 30.063 -4.167 1.00 39.82 101 GLY B C 1
ATOM 1540 O O . GLY B 1 84 ? 49.944 31.138 -4.020 1.00 38.00 101 GLY B O 1
ATOM 1541 N N . LYS B 1 85 ? 48.093 29.867 -3.788 1.00 37.85 102 LYS B N 1
ATOM 1542 C CA . LYS B 1 85 ? 47.280 30.885 -3.089 1.00 39.45 102 LYS B CA 1
ATOM 1543 C C . LYS B 1 85 ? 46.980 32.186 -3.874 1.00 39.32 102 LYS B C 1
ATOM 1544 O O . LYS B 1 85 ? 46.384 33.104 -3.330 1.00 41.08 102 LYS B O 1
ATOM 1550 N N . GLN B 1 86 ? 47.347 32.252 -5.151 1.00 38.18 103 GLN B N 1
ATOM 1551 C CA . GLN B 1 86 ? 47.079 33.431 -5.971 1.00 40.17 103 GLN B CA 1
ATOM 1552 C C . GLN B 1 86 ? 45.602 33.549 -6.301 1.00 38.32 103 GLN B C 1
ATOM 1553 O O . GLN B 1 86 ? 44.881 32.562 -6.404 1.00 35.90 103 GLN B O 1
ATOM 1559 N N . GLN B 1 87 ? 45.196 34.789 -6.471 1.00 38.55 104 GLN B N 1
ATOM 1560 C CA . GLN B 1 87 ? 43.843 35.176 -6.824 1.00 41.83 104 GLN B CA 1
ATOM 1561 C C . GLN B 1 87 ? 43.965 35.856 -8.184 1.00 41.50 104 GLN B C 1
ATOM 1562 O O . GLN B 1 87 ? 44.854 36.685 -8.375 1.00 41.72 104 GLN B O 1
ATOM 1581 N N . GLN B 1 89 ? 41.721 37.661 -11.443 1.00 39.11 106 GLN B N 1
ATOM 1582 C CA . GLN B 1 89 ? 40.480 38.108 -12.027 1.00 39.97 106 GLN B CA 1
ATOM 1583 C C . GLN B 1 89 ? 40.556 37.819 -13.523 1.00 39.08 106 GLN B C 1
ATOM 1584 O O . GLN B 1 89 ? 41.563 38.120 -14.179 1.00 36.94 106 GLN B O 1
ATOM 1590 N N . VAL B 1 90 ? 39.496 37.209 -14.046 1.00 35.39 107 VAL B N 1
ATOM 1591 C CA . VAL B 1 90 ? 39.332 36.966 -15.477 1.00 34.23 107 VAL B CA 1
ATOM 1592 C C . VAL B 1 90 ? 38.161 37.817 -15.934 1.00 33.42 107 VAL B C 1
ATOM 1593 O O . VAL B 1 90 ? 37.293 38.183 -15.145 1.00 31.55 107 VAL B O 1
ATOM 1597 N N . THR B 1 91 ? 38.172 38.190 -17.205 1.00 32.48 108 THR B N 1
ATOM 1598 C CA . THR B 1 91 ? 37.239 39.147 -17.701 1.00 33.70 108 THR B CA 1
ATOM 1599 C C . THR B 1 91 ? 36.927 38.847 -19.164 1.00 35.87 108 THR B C 1
ATOM 1600 O O . THR B 1 91 ? 37.734 38.214 -19.857 1.00 34.43 108 THR B O 1
ATOM 1604 N N . ALA B 1 92 ? 35.744 39.284 -19.618 1.00 36.52 109 ALA B N 1
ATOM 1605 C CA . ALA B 1 92 ? 35.359 39.192 -21.029 1.00 34.74 109 ALA B CA 1
ATOM 1606 C C . ALA B 1 92 ? 34.399 40.324 -21.362 1.00 34.26 109 ALA B C 1
ATOM 1607 O O . ALA B 1 92 ? 33.687 40.806 -20.497 1.00 37.06 109 ALA B O 1
ATOM 1609 N N . LEU B 1 93 ? 34.345 40.718 -22.631 1.00 37.60 110 LEU B N 1
ATOM 1610 C CA . LEU B 1 93 ? 33.429 41.770 -23.095 1.00 40.14 110 LEU B CA 1
ATOM 1611 C C . LEU B 1 93 ? 32.350 41.117 -23.927 1.00 39.81 110 LEU B C 1
ATOM 1612 O O . LEU B 1 93 ? 32.655 40.213 -24.710 1.00 42.99 110 LEU B O 1
ATOM 1617 N N . SER B 1 94 ? 31.119 41.599 -23.826 1.00 42.48 111 SER B N 1
ATOM 1618 C CA . SER B 1 94 ? 30.014 40.998 -24.599 1.00 43.89 111 SER B CA 1
ATOM 1619 C C . SER B 1 94 ? 30.251 41.150 -26.099 1.00 46.62 111 SER B C 1
ATOM 1620 O O . SER B 1 94 ? 30.765 42.200 -26.528 1.00 44.71 111 SER B O 1
ATOM 1623 N N . PRO B 1 95 ? 29.921 40.098 -26.895 1.00 47.75 112 PRO B N 1
ATOM 1624 C CA . PRO B 1 95 ? 30.112 40.175 -28.355 1.00 49.91 112 PRO B CA 1
ATOM 1625 C C . PRO B 1 95 ? 29.183 41.197 -29.015 1.00 52.48 112 PRO B C 1
ATOM 1626 O O . PRO B 1 95 ? 29.599 41.896 -29.947 1.00 52.64 112 PRO B O 1
ATOM 1630 N N . ASN B 1 96 ? 27.939 41.271 -28.539 1.00 48.58 113 ASN B N 1
ATOM 1631 C CA . ASN B 1 96 ? 26.996 42.277 -29.010 1.00 51.86 113 ASN B CA 1
ATOM 1632 C C . ASN B 1 96 ? 25.933 42.602 -27.952 1.00 49.65 113 ASN B C 1
ATOM 1633 O O . ASN B 1 96 ? 25.846 41.933 -26.908 1.00 47.18 113 ASN B O 1
ATOM 1638 N N . ALA B 1 97 ? 25.117 43.606 -28.270 1.00 48.92 114 ALA B N 1
ATOM 1639 C CA . ALA B 1 97 ? 24.083 44.126 -27.393 1.00 48.16 114 ALA B CA 1
ATOM 1640 C C . ALA B 1 97 ? 22.986 43.126 -26.963 1.00 44.36 114 ALA B C 1
ATOM 1641 O O . ALA B 1 97 ? 22.309 43.381 -25.978 1.00 47.60 114 ALA B O 1
ATOM 1643 N N . THR B 1 98 ? 22.808 41.996 -27.649 1.00 41.29 115 THR B N 1
ATOM 1644 C CA . THR B 1 98 ? 21.771 41.035 -27.225 1.00 37.05 115 THR B CA 1
ATOM 1645 C C . THR B 1 98 ? 22.214 40.235 -25.967 1.00 34.28 115 THR B C 1
ATOM 1646 O O . THR B 1 98 ? 21.392 39.644 -25.267 1.00 32.02 115 THR B O 1
ATOM 1650 N N . ALA B 1 99 ? 23.521 40.222 -25.690 1.00 34.85 116 ALA B N 1
ATOM 1651 C CA . ALA B 1 99 ? 24.052 39.535 -24.503 1.00 33.44 116 ALA B CA 1
ATOM 1652 C C . ALA B 1 99 ? 23.660 40.305 -23.240 1.00 34.62 116 ALA B C 1
ATOM 1653 O O . ALA B 1 99 ? 23.950 41.486 -23.105 1.00 35.67 116 ALA B O 1
ATOM 1655 N N . VAL B 1 100 ? 23.021 39.641 -22.301 1.00 32.21 117 VAL B N 1
ATOM 1656 C CA . VAL B 1 100 ? 22.617 40.324 -21.054 1.00 31.14 117 VAL B CA 1
ATOM 1657 C C . VAL B 1 100 ? 23.191 39.667 -19.802 1.00 29.85 117 VAL B C 1
ATOM 1658 O O . VAL B 1 100 ? 23.241 40.312 -18.742 1.00 30.47 117 VAL B O 1
ATOM 1662 N N . ARG B 1 101 ? 23.522 38.377 -19.872 1.00 29.10 118 ARG B N 1
ATOM 1663 C CA . ARG B 1 101 ? 24.138 37.656 -18.770 1.00 28.95 118 ARG B CA 1
ATOM 1664 C C . ARG B 1 101 ? 25.311 36.805 -19.242 1.00 28.44 118 ARG B C 1
ATOM 1665 O O . ARG B 1 101 ? 25.391 36.436 -20.406 1.00 26.82 118 ARG B O 1
ATOM 1673 N N . CYS B 1 102 ? 26.167 36.451 -18.302 1.00 27.57 119 CYS B N 1
ATOM 1674 C CA A CYS B 1 102 ? 27.380 35.695 -18.570 0.70 29.58 119 CYS B CA 1
ATOM 1675 C CA B CYS B 1 102 ? 27.304 35.601 -18.614 0.30 30.24 119 CYS B CA 1
ATOM 1676 C C . CYS B 1 102 ? 27.587 34.628 -17.481 1.00 32.40 119 CYS B C 1
ATOM 1677 O O . CYS B 1 102 ? 27.246 34.867 -16.297 1.00 33.70 119 CYS B O 1
ATOM 1682 N N . GLU B 1 103 ? 28.198 33.512 -17.839 1.00 26.71 120 GLU B N 1
ATOM 1683 C CA . GLU B 1 103 ? 28.571 32.498 -16.881 1.00 25.96 120 GLU B CA 1
ATOM 1684 C C . GLU B 1 103 ? 30.040 32.136 -17.156 1.00 23.60 120 GLU B C 1
ATOM 1685 O O . GLU B 1 103 ? 30.499 32.213 -18.306 1.00 24.09 120 GLU B O 1
ATOM 1691 N N . LEU B 1 104 ? 30.773 31.825 -16.093 1.00 24.13 121 LEU B N 1
ATOM 1692 C CA . LEU B 1 104 ? 32.199 31.492 -16.193 1.00 23.54 121 LEU B CA 1
ATOM 1693 C C . LEU B 1 104 ? 32.303 30.007 -15.960 1.00 22.67 121 LEU B C 1
ATOM 1694 O O . LEU B 1 104 ? 31.666 29.465 -15.076 1.00 23.46 121 LEU B O 1
ATOM 1699 N N . TYR B 1 105 ? 33.115 29.341 -16.756 1.00 21.09 122 TYR B N 1
ATOM 1700 C CA . TYR B 1 105 ? 33.317 27.900 -16.649 1.00 21.28 122 TYR B CA 1
ATOM 1701 C C . TYR B 1 105 ? 34.803 27.682 -16.526 1.00 19.25 122 TYR B C 1
ATOM 1702 O O . TYR B 1 105 ? 35.613 28.412 -17.138 1.00 21.42 122 TYR B O 1
ATOM 1711 N N . VAL B 1 106 ? 35.161 26.684 -15.722 1.00 20.86 123 VAL B N 1
ATOM 1712 C CA . VAL B 1 106 ? 36.538 26.319 -15.460 1.00 19.03 123 VAL B CA 1
ATOM 1713 C C . VAL B 1 106 ? 36.665 24.810 -15.626 1.00 19.34 123 VAL B C 1
ATOM 1714 O O . VAL B 1 106 ? 35.762 24.055 -15.222 1.00 23.26 123 VAL B O 1
ATOM 1718 N N . ARG B 1 107 ? 37.744 24.337 -16.282 1.00 19.78 124 ARG B N 1
ATOM 1719 C CA . ARG B 1 107 ? 37.903 22.913 -16.440 1.00 21.16 124 ARG B CA 1
ATOM 1720 C C . ARG B 1 107 ? 39.315 22.479 -16.151 1.00 23.11 124 ARG B C 1
ATOM 1721 O O . ARG B 1 107 ? 40.262 23.243 -16.310 1.00 22.20 124 ARG B O 1
ATOM 1729 N N . GLU B 1 108 ? 39.439 21.230 -15.729 1.00 22.80 125 GLU B N 1
ATOM 1730 C CA . GLU B 1 108 ? 40.732 20.605 -15.673 1.00 24.65 125 GLU B CA 1
ATOM 1731 C C . GLU B 1 108 ? 40.630 19.128 -15.934 1.00 25.85 125 GLU B C 1
ATOM 1732 O O . GLU B 1 108 ? 39.539 18.545 -15.961 1.00 22.46 125 GLU B O 1
ATOM 1738 N N . ALA B 1 109 ? 41.800 18.535 -16.174 1.00 27.38 126 ALA B N 1
ATOM 1739 C CA . ALA B 1 109 ? 41.913 17.095 -16.363 1.00 26.57 126 ALA B CA 1
ATOM 1740 C C . ALA B 1 109 ? 42.211 16.516 -15.001 1.00 28.65 126 ALA B C 1
ATOM 1741 O O . ALA B 1 109 ? 42.826 17.178 -14.146 1.00 27.77 126 ALA B O 1
ATOM 1743 N N . ILE B 1 110 ? 41.784 15.284 -14.778 1.00 30.41 127 ILE B N 1
ATOM 1744 C CA . ILE B 1 110 ? 42.184 14.582 -13.583 1.00 32.29 127 ILE B CA 1
ATOM 1745 C C . ILE B 1 110 ? 42.876 13.312 -14.008 1.00 37.59 127 ILE B C 1
ATOM 1746 O O . ILE B 1 110 ? 42.707 12.822 -15.130 1.00 38.84 127 ILE B O 1
ATOM 1751 N N . SER B 1 111 ? 43.729 12.816 -13.139 1.00 41.74 128 SER B N 1
ATOM 1752 C CA . SER B 1 111 ? 44.361 11.538 -13.384 1.00 49.08 128 SER B CA 1
ATOM 1753 C C . SER B 1 111 ? 44.349 10.765 -12.076 1.00 53.86 128 SER B C 1
ATOM 1754 O O . SER B 1 111 ? 43.804 11.244 -11.083 1.00 53.99 128 SER B O 1
ATOM 1757 N N . ASN B 1 112 ? 44.983 9.591 -12.099 1.00 61.30 129 ASN B N 1
ATOM 1758 C CA . ASN B 1 112 ? 45.270 8.764 -10.904 1.00 65.69 129 ASN B CA 1
ATOM 1759 C C . ASN B 1 112 ? 46.494 9.296 -10.116 1.00 66.58 129 ASN B C 1
ATOM 1760 O O . ASN B 1 112 ? 47.060 10.336 -10.467 1.00 65.46 129 ASN B O 1
#

Foldseek 3Di:
DDWDWADPQAWIWTGGPVDTWIKGKDWDWDDDPPLKIKIKMKIWTQAAAKFKKWKFKWFAAPVRDTDDDPPTDIDIDTAHHGRMIDMDIDPDNRTDTMDMDMDGDTD/DDWADPQAWIWDDDPPDTFIKGKHWWDWDDDPLWIKIKIKIWGQAQAKDKWWKFKWFAFPVRDTDDDPPGDIDMDIAHHGRMMDMDIHPHNRTDDMGMDIDDDTDD